Protein AF-A0A7T5EP89-F1 (afdb_monomer)

Organism: NCBI:txid2796470

Mean predicted aligned error: 7.71 Å

Secondary structure (DSSP, 8-state):
-EEE----SSGGGGTEEEEE-HHHHHHHHHHHHTS--SSHHHHHHHHHHHHHHHHTT-HHHHHHHGGGGTTSS-GGGSTTT-TT--SHHHHHHHHHHS-HHHHHHHHHHHHHT--------HHHHHHHH-HHHHHHHHHHHHHHHIIIIIHHHHHHHHHHHHHHHHHHHHHTTSHHHHHHHHHHH-TTEEEEEETTEEEEEE--SSSSPEE-SEEEEEEESS--S-EEEEETTEEEEEEEPP-

Sequence (243 aa):
MISVPLSGSVPLSHTITYSISPLFELAASLHLLTRSPASSRQASWAEEMRSGFREERIWTEWEYFSPLFRSGVPDFLSPLQTKGVTSIEDQYDYFVRLSPLTVLHSLGSLRDGSNSSDSAEPIFQDAKEDADFVKGRFSLFLSSYWQLFFETIWETIAPRFVQEAERITLALYSPEELVACLKTITPGFFMTEEETQQTLVFDDGSPEQMTVRQFTLYPSYFSEGISIQANERALHLIYPLNK

pLDDT: mean 81.67, std 12.98, range [44.75, 97.62]

Nearest PDB structures (foldseek):
  7xyo-assembly1_A  TM=4.890E-01  e=4.203E+00  Myxococcus fulvus
  5c5b-assembly2_D  TM=2.040E-01  e=4.648E+00  Homo sapiens
  4llh-assembly1_A  TM=1.869E-01  e=7.684E+00  Corynebacterium glutamicum ATCC 13032

Solvent-accessible surface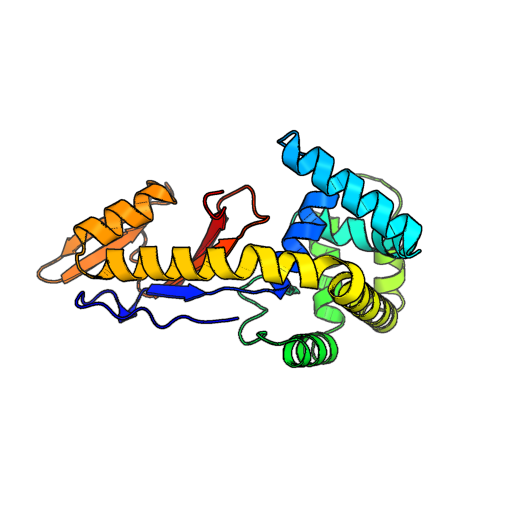 area (backbone atoms only — not comparable to full-atom values): 13525 Å² total; per-residue (Å²): 35,48,70,52,85,47,70,40,83,35,91,60,27,84,27,46,40,41,38,42,33,66,59,29,46,52,41,26,45,54,21,51,63,63,47,83,57,92,43,71,69,50,40,53,51,44,51,53,51,54,50,49,29,54,76,73,67,43,40,67,59,46,65,57,51,43,72,64,22,61,90,39,64,47,63,85,43,30,62,82,64,37,63,68,33,67,50,72,68,40,45,52,54,46,57,70,67,51,52,44,65,57,58,49,50,53,53,48,58,60,50,76,73,48,91,64,94,62,78,81,53,66,57,66,52,45,36,74,77,38,29,62,61,48,49,51,53,48,50,52,50,53,52,48,47,34,75,76,52,45,51,68,52,43,70,68,48,53,62,57,54,54,54,50,53,49,55,54,33,63,18,29,62,40,74,67,46,33,38,54,55,45,36,74,77,44,74,43,46,47,78,47,78,55,101,89,45,81,42,50,33,43,51,87,83,60,98,69,75,44,73,56,63,26,36,37,42,29,65,26,84,51,44,89,53,77,45,78,49,75,55,101,54,39,39,38,39,36,33,50,47,89,126

Radius of gyration: 19.64 Å; Cα contacts (8 Å, |Δi|>4): 312; chains: 1; bounding box: 47×38×51 Å

Foldseek 3Di:
DDWDQQDEPAPCSVQEIEDEDLLLQLLLLLLLLLDDHPDPVSVVVSVVVCVLCVVVVVNVVSVLCSLLNPVHRQPCSDSVNLPPQDDPVSLLVSLVPDDLVSVLVSVVVSVVPDPDPDDDRVLNVCSVVPSPVSSVSVSVSSNCCCVSPSVVVCVVCVVLSVVVSVCCSVQRHDPVSNLVNVVVFPVQWDWDDDPHDIWIWGCPPDPDIQTAQHEYEYEHCSDPDWDWDDDNHYIYIYTYRDD

Structure (mmCIF, N/CA/C/O backbone):
data_AF-A0A7T5EP89-F1
#
_entry.id   AF-A0A7T5EP89-F1
#
loop_
_atom_site.group_PDB
_atom_site.id
_atom_site.type_symbol
_atom_site.label_atom_id
_atom_site.label_alt_id
_atom_site.label_comp_id
_atom_site.label_asym_id
_atom_site.label_entity_id
_atom_site.label_seq_id
_atom_site.pdbx_PDB_ins_code
_atom_site.Cartn_x
_atom_site.Cartn_y
_atom_site.Cartn_z
_atom_site.occupancy
_atom_site.B_iso_or_equiv
_atom_site.auth_seq_id
_atom_site.auth_comp_id
_atom_site.auth_asym_id
_atom_site.auth_atom_id
_atom_site.pdbx_PDB_model_num
ATOM 1 N N . MET A 1 1 ? -8.259 -3.937 -1.695 1.00 56.94 1 MET A N 1
ATOM 2 C CA . MET A 1 1 ? -8.521 -3.547 -0.311 1.00 56.94 1 MET A CA 1
ATOM 3 C C . MET A 1 1 ? -9.325 -4.638 0.365 1.00 56.94 1 MET A C 1
ATOM 5 O O . MET A 1 1 ? -10.477 -4.835 -0.004 1.00 56.94 1 MET A O 1
ATOM 9 N N . ILE A 1 2 ? -8.713 -5.378 1.285 1.00 55.50 2 ILE A N 1
ATOM 10 C CA . ILE A 1 2 ? -9.399 -6.407 2.071 1.00 55.50 2 ILE A CA 1
ATOM 11 C C . ILE A 1 2 ? -10.016 -5.696 3.270 1.00 55.50 2 ILE A C 1
ATOM 13 O O . ILE A 1 2 ? -9.284 -5.203 4.126 1.00 55.50 2 ILE A O 1
ATOM 17 N N . SER A 1 3 ? -11.343 -5.597 3.303 1.00 53.09 3 SER A N 1
ATOM 18 C CA . SER A 1 3 ? -12.069 -5.085 4.464 1.00 53.09 3 SER A CA 1
ATOM 19 C C . SER A 1 3 ? -12.449 -6.250 5.362 1.00 53.09 3 SER A C 1
ATOM 21 O O . SER A 1 3 ? -13.220 -7.114 4.950 1.00 53.09 3 SER A O 1
ATOM 23 N N . VAL A 1 4 ? -11.916 -6.272 6.581 1.00 52.06 4 VAL A N 1
ATOM 24 C CA . VAL A 1 4 ? -12.352 -7.235 7.596 1.00 52.06 4 VAL A CA 1
ATOM 25 C C . VAL A 1 4 ? -13.526 -6.591 8.333 1.00 52.06 4 VAL A C 1
ATOM 27 O O . VAL A 1 4 ? -13.327 -5.546 8.959 1.00 52.06 4 VAL A O 1
ATOM 30 N N . PRO A 1 5 ? -14.755 -7.134 8.230 1.00 48.97 5 PRO A N 1
ATOM 31 C CA . PRO A 1 5 ? -15.876 -6.619 8.997 1.00 48.97 5 PRO A CA 1
ATOM 32 C C . PRO A 1 5 ? -15.593 -6.878 10.472 1.00 48.97 5 PRO A C 1
ATOM 34 O O . PRO A 1 5 ? -15.558 -8.021 10.930 1.00 48.97 5 PRO A O 1
ATOM 37 N N . LEU A 1 6 ? -15.360 -5.804 11.214 1.00 52.31 6 LEU A N 1
ATOM 38 C CA . LEU A 1 6 ? -15.151 -5.901 12.642 1.00 52.31 6 LEU A CA 1
ATOM 39 C C . LEU A 1 6 ? -16.517 -6.101 13.306 1.00 52.31 6 LEU A C 1
ATOM 41 O O . LEU A 1 6 ? -17.415 -5.271 13.185 1.00 52.31 6 LEU A O 1
ATOM 45 N N . SER A 1 7 ? -16.693 -7.244 13.960 1.00 45.53 7 SER A N 1
ATOM 46 C CA . SER A 1 7 ? -17.925 -7.586 14.673 1.00 45.53 7 SER A CA 1
ATOM 47 C C . SER A 1 7 ? -17.708 -7.289 16.152 1.00 45.53 7 SER A C 1
ATOM 49 O O . SER A 1 7 ? -16.853 -7.916 16.768 1.00 45.53 7 SER A O 1
ATOM 51 N N . GLY A 1 8 ? -18.448 -6.339 16.722 1.00 51.72 8 GLY A N 1
ATOM 52 C CA . GLY A 1 8 ? -18.355 -5.990 18.141 1.00 51.72 8 GLY A CA 1
ATOM 53 C C . GLY A 1 8 ? -19.726 -5.675 18.730 1.00 51.72 8 GLY A C 1
ATOM 54 O O . GLY A 1 8 ? -20.659 -5.333 18.008 1.00 51.72 8 GLY A O 1
ATOM 55 N N . SER A 1 9 ? -19.860 -5.797 20.049 1.00 50.44 9 SER A N 1
ATOM 56 C CA . SER A 1 9 ? -21.090 -5.472 20.789 1.00 50.44 9 SER A CA 1
ATOM 57 C C . SER A 1 9 ? -21.245 -3.978 21.092 1.00 50.44 9 SER A C 1
ATOM 59 O O . SER A 1 9 ? -22.288 -3.555 21.587 1.00 50.44 9 SER A O 1
ATOM 61 N N . VAL A 1 10 ? -20.217 -3.173 20.810 1.00 51.22 10 VAL A N 1
ATOM 62 C CA . VAL A 1 10 ? -20.213 -1.726 21.049 1.00 51.22 10 VAL A CA 1
ATOM 63 C C . VAL A 1 10 ? -20.918 -1.005 19.885 1.00 51.22 10 VAL A C 1
ATOM 65 O O . VAL A 1 10 ? -20.673 -1.363 18.728 1.00 51.22 10 VAL A O 1
ATOM 68 N N . PRO A 1 11 ? -21.732 0.044 20.134 1.00 54.50 11 PRO A N 1
ATOM 69 C CA . PRO A 1 11 ? -22.390 0.839 19.083 1.00 54.50 11 PRO A CA 1
ATOM 70 C C . PRO A 1 11 ? -21.431 1.404 18.016 1.00 54.50 11 PRO A C 1
ATOM 72 O O . PRO A 1 11 ? -21.830 1.658 16.882 1.00 54.50 11 PRO A O 1
ATOM 75 N N . LEU A 1 12 ? -20.155 1.562 18.379 1.00 60.56 12 LEU A N 1
ATOM 76 C CA . LEU A 1 12 ? -19.057 2.066 17.547 1.00 60.56 12 LEU A CA 1
ATOM 77 C C . LEU A 1 12 ? -18.451 1.005 16.613 1.00 60.56 12 LEU A C 1
ATOM 79 O O . LEU A 1 12 ? -17.663 1.336 15.737 1.00 60.56 12 LEU A O 1
ATOM 83 N N . SER A 1 13 ? -18.806 -0.275 16.744 1.00 57.25 13 SER A N 1
ATOM 84 C CA . SER A 1 13 ? -18.298 -1.321 15.838 1.00 57.25 13 SER A CA 1
ATOM 85 C C . SER A 1 13 ? -18.682 -1.067 14.373 1.00 57.25 13 SER A C 1
ATOM 87 O O . SER A 1 13 ? -17.912 -1.371 13.468 1.00 57.25 13 SER A O 1
ATOM 89 N N . HIS A 1 14 ? -19.822 -0.414 14.129 1.00 64.06 14 HIS A N 1
ATOM 90 C CA . HIS A 1 14 ? -20.259 -0.006 12.791 1.00 64.06 14 HIS A CA 1
ATOM 91 C C . HIS A 1 14 ? -19.492 1.193 12.220 1.00 64.06 14 HIS A C 1
ATOM 93 O O . HIS A 1 14 ? -19.611 1.476 11.026 1.00 64.06 14 HIS A O 1
ATOM 99 N N . THR A 1 15 ? -18.737 1.921 13.047 1.00 71.75 15 THR A N 1
ATOM 100 C CA . THR A 1 15 ? -17.986 3.102 12.611 1.00 71.75 15 THR A CA 1
ATOM 101 C C . THR A 1 15 ? -16.538 2.770 12.280 1.00 71.75 15 THR A C 1
ATOM 103 O O . THR A 1 15 ? -15.930 3.516 11.519 1.00 71.75 15 THR A O 1
ATOM 106 N N . ILE A 1 16 ? -15.994 1.648 12.765 1.00 78.25 16 ILE A N 1
ATOM 107 C CA . ILE A 1 16 ? -14.586 1.280 12.576 1.00 78.25 16 ILE A CA 1
ATOM 108 C C . ILE A 1 16 ? -14.454 0.198 11.508 1.00 78.25 16 ILE A C 1
ATOM 110 O O . ILE A 1 16 ? -15.045 -0.873 11.581 1.00 78.25 16 ILE A O 1
ATOM 114 N N . THR A 1 17 ? -13.629 0.474 10.507 1.00 83.00 17 THR A N 1
ATOM 115 C CA . THR A 1 17 ? -13.280 -0.452 9.433 1.00 83.00 17 THR A CA 1
ATOM 116 C C . THR A 1 17 ? -11.792 -0.751 9.486 1.00 83.00 17 THR A C 1
ATOM 118 O O . THR A 1 17 ? -10.972 0.157 9.594 1.00 83.00 17 THR A O 1
ATOM 121 N N . TYR A 1 18 ? -11.434 -2.023 9.362 1.00 85.38 18 TYR A N 1
ATOM 122 C CA . TYR A 1 18 ? -10.055 -2.449 9.175 1.00 85.38 18 TYR A CA 1
ATOM 123 C C . TYR A 1 18 ? -9.812 -2.786 7.709 1.00 85.38 18 TYR A C 1
ATOM 125 O O . TYR A 1 18 ? -10.625 -3.477 7.086 1.00 85.38 18 TYR A O 1
ATOM 133 N N . SER A 1 19 ? -8.719 -2.279 7.146 1.00 86.69 19 SER A N 1
ATOM 134 C CA . SER A 1 19 ? -8.497 -2.328 5.711 1.00 86.69 19 SER A CA 1
ATOM 135 C C . SER A 1 19 ? -7.031 -2.515 5.341 1.00 86.69 19 SER A C 1
ATOM 137 O O . SER A 1 19 ? -6.180 -1.719 5.723 1.00 86.69 19 SER A O 1
ATOM 139 N N . ILE A 1 20 ? -6.753 -3.514 4.503 1.00 88.00 20 ILE A N 1
ATOM 140 C CA . ILE A 1 20 ? -5.403 -3.797 4.004 1.00 88.00 20 ILE A CA 1
ATOM 141 C C . ILE A 1 20 ? -5.354 -3.594 2.487 1.00 88.00 20 ILE A C 1
ATOM 143 O O . ILE A 1 20 ? -6.236 -4.068 1.762 1.00 88.00 20 ILE A O 1
ATOM 147 N N . SER A 1 21 ? -4.319 -2.918 1.986 1.00 88.50 21 SER A N 1
ATOM 148 C CA . SER A 1 21 ? -4.062 -2.775 0.548 1.00 88.50 21 SER A CA 1
ATOM 149 C C . SER A 1 21 ? -2.708 -3.402 0.189 1.00 88.50 21 SER A C 1
ATOM 151 O O . SER A 1 21 ? -1.677 -2.799 0.480 1.00 88.50 21 SER A O 1
ATOM 153 N N . PRO A 1 22 ? -2.685 -4.588 -0.456 1.00 90.31 22 PRO A N 1
ATOM 154 C CA . PRO A 1 22 ? -1.437 -5.200 -0.925 1.00 90.31 22 PRO A CA 1
ATOM 155 C C . PRO A 1 22 ? -0.670 -4.279 -1.876 1.00 90.31 22 PRO A C 1
ATOM 157 O O . PRO A 1 22 ? 0.554 -4.207 -1.835 1.00 90.31 22 PRO A O 1
ATOM 160 N N . LEU A 1 23 ? -1.404 -3.522 -2.697 1.00 90.62 23 LEU A N 1
ATOM 161 C CA . LEU A 1 23 ? -0.825 -2.570 -3.632 1.00 90.62 23 LEU A CA 1
ATOM 162 C C . LEU A 1 23 ? -0.179 -1.370 -2.918 1.00 90.62 23 LEU A C 1
ATOM 164 O O . LEU A 1 23 ? 0.883 -0.908 -3.333 1.00 90.62 23 LEU A O 1
ATOM 168 N N . PHE A 1 24 ? -0.777 -0.901 -1.818 1.00 91.94 24 PHE A N 1
ATOM 169 C CA . PHE A 1 24 ? -0.136 0.103 -0.971 1.00 91.94 24 PHE A CA 1
ATOM 170 C C . PHE A 1 24 ? 1.134 -0.446 -0.317 1.00 91.94 24 PHE A C 1
ATOM 172 O O . PHE A 1 24 ? 2.148 0.241 -0.320 1.00 91.94 24 PHE A O 1
ATOM 179 N N . GLU A 1 25 ? 1.117 -1.680 0.194 1.00 93.62 25 GLU A N 1
ATOM 180 C CA . GLU A 1 25 ? 2.307 -2.291 0.803 1.00 93.62 25 GLU A CA 1
ATOM 181 C C . GLU A 1 25 ? 3.442 -2.482 -0.206 1.00 93.62 25 GLU A C 1
ATOM 183 O O . GLU A 1 25 ? 4.604 -2.213 0.109 1.00 93.62 25 GLU A O 1
ATOM 188 N N . LEU A 1 26 ? 3.106 -2.861 -1.441 1.00 94.12 26 LEU A N 1
ATOM 189 C CA . LEU A 1 26 ? 4.053 -2.907 -2.547 1.00 94.12 26 LEU A CA 1
ATOM 190 C C . LEU A 1 26 ? 4.682 -1.528 -2.761 1.00 94.12 26 LEU A C 1
ATOM 192 O O . LEU A 1 26 ? 5.907 -1.397 -2.766 1.00 94.12 26 LEU A O 1
ATOM 196 N N . ALA A 1 27 ? 3.863 -0.483 -2.863 1.00 93.62 27 ALA A N 1
ATOM 197 C CA . ALA A 1 27 ? 4.334 0.883 -3.063 1.00 93.62 27 ALA A CA 1
ATOM 198 C C . ALA A 1 27 ? 5.163 1.412 -1.878 1.00 93.62 27 ALA A C 1
ATOM 200 O O . ALA A 1 27 ? 6.186 2.068 -2.076 1.00 93.62 27 ALA A O 1
ATOM 201 N N . ALA A 1 28 ? 4.757 1.099 -0.648 1.00 93.31 28 ALA A N 1
ATOM 202 C CA . ALA A 1 28 ? 5.461 1.469 0.573 1.00 93.31 28 ALA A CA 1
ATOM 203 C C . ALA A 1 28 ? 6.829 0.774 0.667 1.00 93.31 28 ALA A C 1
ATOM 205 O O . ALA A 1 28 ? 7.805 1.395 1.092 1.00 93.31 28 ALA A O 1
ATOM 206 N N . SER A 1 29 ? 6.938 -0.475 0.203 1.00 95.19 29 SER A N 1
ATOM 207 C CA . SER A 1 29 ? 8.225 -1.174 0.116 1.00 95.19 29 SER A CA 1
ATOM 208 C C . SER A 1 29 ? 9.183 -0.501 -0.877 1.00 95.19 29 SER A C 1
ATOM 210 O O . SER A 1 29 ? 10.359 -0.318 -0.568 1.00 95.19 29 SER A O 1
ATOM 212 N N . LEU A 1 30 ? 8.681 -0.031 -2.025 1.00 95.31 30 LEU A N 1
ATOM 213 C CA . LEU A 1 30 ? 9.476 0.725 -2.998 1.00 95.31 30 LEU A CA 1
ATOM 214 C C . LEU A 1 30 ? 9.891 2.094 -2.445 1.00 95.31 30 LEU A C 1
ATOM 216 O O . LEU A 1 30 ? 11.048 2.490 -2.572 1.00 95.31 30 LEU A O 1
ATOM 220 N N . HIS A 1 31 ? 8.986 2.792 -1.757 1.00 93.19 31 HIS A N 1
ATOM 221 C CA . HIS A 1 31 ? 9.315 4.024 -1.039 1.00 93.19 31 HIS A CA 1
ATOM 222 C C . HIS A 1 31 ? 10.462 3.820 -0.047 1.00 93.19 31 HIS A C 1
ATOM 224 O O . HIS A 1 31 ? 11.415 4.604 -0.048 1.00 93.19 31 HIS A O 1
ATOM 230 N N . LEU A 1 32 ? 10.440 2.732 0.727 1.00 91.94 32 LEU A N 1
ATOM 231 C CA . LEU A 1 32 ? 11.518 2.407 1.659 1.00 91.94 32 LEU A CA 1
ATOM 232 C C . LEU A 1 32 ? 12.879 2.265 0.951 1.00 91.94 32 LEU A C 1
ATOM 234 O O . LEU A 1 32 ? 13.889 2.707 1.495 1.00 91.94 32 LEU A O 1
ATOM 238 N N . LEU A 1 33 ? 12.921 1.727 -0.276 1.00 93.06 33 LEU A N 1
ATOM 239 C CA . LEU A 1 33 ? 14.165 1.585 -1.051 1.00 93.06 33 LEU A CA 1
ATOM 240 C C . LEU A 1 33 ? 14.801 2.921 -1.461 1.00 93.06 33 LEU A C 1
ATOM 242 O O . LEU A 1 33 ? 16.020 2.964 -1.668 1.00 93.06 33 LEU A O 1
ATOM 246 N N . THR A 1 34 ? 14.012 3.997 -1.561 1.00 90.56 34 THR A N 1
ATOM 247 C CA . THR A 1 34 ? 14.509 5.351 -1.878 1.00 90.56 34 THR A CA 1
ATOM 248 C C . THR A 1 34 ? 15.100 6.092 -0.682 1.00 90.56 34 THR A C 1
ATOM 250 O O . THR A 1 34 ? 15.703 7.151 -0.854 1.00 90.56 34 THR A O 1
ATOM 253 N N . ARG A 1 35 ? 14.932 5.560 0.533 1.00 85.69 35 ARG A N 1
ATOM 254 C CA . ARG A 1 35 ? 15.320 6.233 1.772 1.00 85.69 35 ARG A CA 1
ATOM 255 C C . ARG A 1 35 ? 16.588 5.637 2.366 1.00 85.69 35 ARG A C 1
ATOM 257 O O . ARG A 1 35 ? 16.972 4.498 2.097 1.00 85.69 35 ARG A O 1
ATOM 264 N N . SER A 1 36 ? 17.224 6.425 3.226 1.00 81.38 36 SER A N 1
ATOM 265 C CA . SER A 1 36 ? 18.245 5.916 4.136 1.00 81.38 36 SER A CA 1
ATOM 266 C C . SER A 1 36 ? 17.575 4.989 5.158 1.00 81.38 36 SER A C 1
ATOM 268 O O . SER A 1 36 ? 16.666 5.447 5.854 1.00 81.38 36 SER A O 1
ATOM 270 N N . PRO A 1 37 ? 17.988 3.714 5.271 1.00 79.88 37 PRO A N 1
ATOM 271 C CA . PRO A 1 37 ? 17.364 2.772 6.194 1.00 79.88 37 PRO A CA 1
ATOM 272 C C . PRO A 1 37 ? 17.505 3.240 7.647 1.00 79.88 37 PRO A C 1
ATOM 274 O O . PRO A 1 37 ? 18.612 3.550 8.089 1.00 79.88 37 PRO A O 1
ATOM 277 N N . ALA A 1 38 ? 16.408 3.249 8.407 1.00 75.12 38 ALA A N 1
ATOM 278 C CA . ALA A 1 38 ? 16.423 3.656 9.814 1.00 75.12 38 ALA A CA 1
ATOM 279 C C . ALA A 1 38 ? 16.998 2.576 10.752 1.00 75.12 38 ALA A C 1
ATOM 281 O O . ALA A 1 38 ? 17.397 2.867 11.878 1.00 75.12 38 ALA A O 1
ATOM 282 N N . SER A 1 39 ? 17.054 1.319 10.299 1.00 82.75 39 SER A N 1
ATOM 283 C CA . SER A 1 39 ? 17.544 0.174 11.072 1.00 82.75 39 SER A CA 1
ATOM 284 C C . SER A 1 39 ? 18.466 -0.729 10.254 1.00 82.75 39 SER A C 1
ATOM 286 O O . SER A 1 39 ? 18.361 -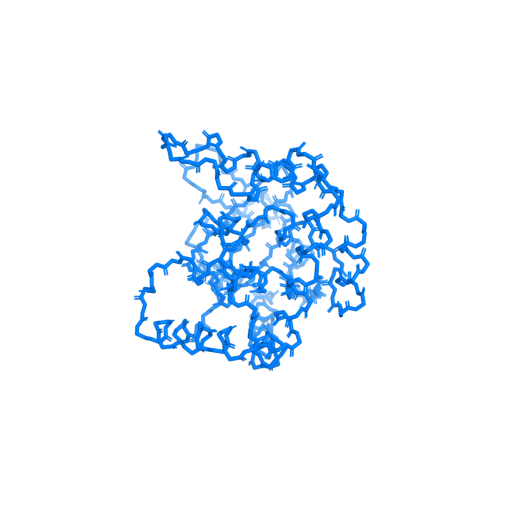0.802 9.028 1.00 82.75 39 SER A O 1
ATOM 288 N N . SER A 1 40 ? 19.329 -1.489 10.937 1.00 84.12 40 SER A N 1
ATOM 289 C CA . SER A 1 40 ? 20.197 -2.491 10.300 1.00 84.12 40 SER A CA 1
ATOM 290 C C . SER A 1 40 ? 19.399 -3.541 9.526 1.00 84.12 40 SER A C 1
ATOM 292 O O . SER A 1 40 ? 19.776 -3.901 8.419 1.00 84.12 40 SER A O 1
ATOM 294 N N . ARG A 1 41 ? 18.249 -3.972 10.060 1.00 85.12 41 ARG A N 1
ATOM 295 C CA . ARG A 1 41 ? 17.352 -4.920 9.388 1.00 85.12 41 ARG A CA 1
ATOM 296 C C . ARG A 1 41 ? 16.817 -4.370 8.065 1.00 85.12 41 ARG A C 1
ATOM 298 O O . ARG A 1 41 ? 16.802 -5.092 7.075 1.00 85.12 41 ARG A O 1
ATOM 305 N N . GLN A 1 42 ? 16.386 -3.108 8.038 1.00 85.88 42 GLN A N 1
ATOM 306 C CA . GLN A 1 42 ? 15.948 -2.466 6.794 1.00 85.88 42 GLN A CA 1
ATOM 307 C C . GLN A 1 42 ? 17.114 -2.262 5.828 1.00 85.88 42 GLN A C 1
ATOM 309 O O . GLN A 1 42 ? 16.912 -2.374 4.626 1.00 85.88 42 GLN A O 1
ATOM 314 N N . ALA A 1 43 ? 18.320 -1.988 6.333 1.00 88.50 43 ALA A N 1
ATOM 315 C CA . ALA A 1 43 ? 19.504 -1.861 5.492 1.00 88.50 43 ALA A CA 1
ATOM 316 C C . ALA A 1 43 ? 19.848 -3.183 4.795 1.00 88.50 43 ALA A C 1
ATOM 318 O O . ALA A 1 43 ? 20.051 -3.183 3.585 1.00 88.50 43 ALA A O 1
ATOM 319 N N . SER A 1 44 ? 19.845 -4.300 5.532 1.00 91.56 44 SER A N 1
ATOM 320 C CA . SER A 1 44 ? 20.055 -5.635 4.962 1.00 91.56 44 SER A CA 1
ATOM 321 C C . SER A 1 44 ? 18.987 -5.975 3.926 1.00 91.56 44 SER A C 1
ATOM 323 O O . SER A 1 44 ? 19.331 -6.314 2.801 1.00 91.56 44 SER A O 1
ATOM 325 N N . TRP A 1 45 ? 17.708 -5.776 4.265 1.00 92.25 45 TRP A N 1
ATOM 326 C CA . TRP A 1 45 ? 16.608 -6.000 3.326 1.00 92.25 45 TRP A CA 1
ATOM 327 C C . TRP A 1 45 ? 16.748 -5.139 2.062 1.00 92.25 45 TRP A C 1
ATOM 329 O O . TRP A 1 45 ? 16.629 -5.644 0.953 1.00 92.25 45 TRP A O 1
ATOM 339 N N . ALA A 1 46 ? 17.052 -3.845 2.200 1.00 92.88 46 ALA A N 1
ATOM 340 C CA . ALA A 1 46 ? 17.204 -2.958 1.052 1.00 92.88 46 ALA A CA 1
ATOM 341 C C . ALA A 1 46 ? 18.379 -3.372 0.153 1.00 92.88 46 ALA A C 1
ATOM 343 O O . ALA A 1 46 ? 18.266 -3.274 -1.066 1.00 92.88 46 ALA A O 1
ATOM 344 N N . GLU A 1 47 ? 19.493 -3.841 0.719 1.00 93.88 47 GLU A N 1
ATOM 345 C CA . GLU A 1 47 ? 20.635 -4.301 -0.079 1.00 93.88 47 GLU A CA 1
ATOM 346 C C . GLU A 1 47 ? 20.355 -5.624 -0.799 1.00 93.88 47 GLU A C 1
ATOM 348 O O . GLU A 1 47 ? 20.708 -5.768 -1.972 1.00 93.88 47 GLU A O 1
ATOM 353 N N . GLU A 1 48 ? 19.664 -6.557 -0.139 1.00 95.19 48 GLU A N 1
ATOM 354 C CA . GLU A 1 48 ? 19.172 -7.793 -0.759 1.00 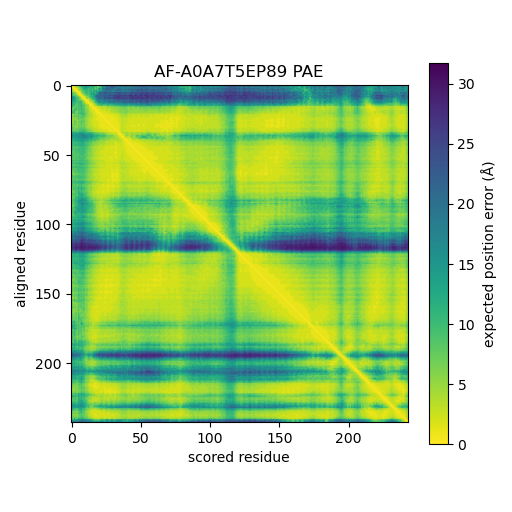95.19 48 GLU A CA 1
ATOM 355 C C . GLU A 1 48 ? 18.258 -7.472 -1.948 1.00 95.19 48 GLU A C 1
ATOM 357 O O . GLU A 1 48 ? 18.487 -7.954 -3.056 1.00 95.19 48 GLU A O 1
ATOM 362 N N . MET A 1 49 ? 17.294 -6.567 -1.760 1.00 95.50 49 MET A N 1
ATOM 363 C CA . MET A 1 49 ? 16.381 -6.136 -2.822 1.00 95.50 49 MET A CA 1
ATOM 364 C C . MET A 1 49 ? 17.107 -5.464 -3.992 1.00 95.50 49 MET A C 1
ATOM 366 O O . MET A 1 49 ? 16.837 -5.771 -5.152 1.00 95.50 49 MET A O 1
ATOM 370 N N . ARG A 1 50 ? 18.064 -4.568 -3.715 1.00 95.12 50 ARG A N 1
ATOM 371 C CA . ARG A 1 50 ? 18.870 -3.912 -4.762 1.00 95.12 50 ARG A CA 1
ATOM 372 C C . ARG A 1 50 ? 19.731 -4.913 -5.528 1.00 95.12 50 ARG A C 1
ATOM 374 O O . ARG A 1 50 ? 19.906 -4.757 -6.733 1.00 95.12 50 ARG A O 1
ATOM 381 N N . SER A 1 51 ? 20.269 -5.922 -4.848 1.00 96.69 51 SER A N 1
ATOM 382 C CA . SER A 1 51 ? 21.029 -7.002 -5.486 1.00 96.69 51 SER A CA 1
ATOM 383 C C . SER A 1 51 ? 20.126 -7.838 -6.390 1.00 96.69 51 SER A C 1
ATOM 385 O O . SER A 1 51 ? 20.434 -7.980 -7.572 1.00 96.69 51 SER A O 1
ATOM 387 N N . GLY A 1 52 ? 18.954 -8.242 -5.895 1.00 97.19 52 GLY A N 1
ATOM 388 C CA . GLY A 1 52 ? 17.943 -8.941 -6.686 1.00 97.19 52 GLY A CA 1
ATOM 389 C C . GLY A 1 52 ? 17.505 -8.158 -7.928 1.00 97.19 52 GLY A C 1
ATOM 390 O O . GLY A 1 52 ? 17.446 -8.710 -9.022 1.00 97.19 52 GLY A O 1
ATOM 391 N N . PHE A 1 53 ? 17.298 -6.841 -7.820 1.00 97.31 53 PHE A N 1
ATOM 392 C CA . PHE A 1 53 ? 16.953 -6.001 -8.978 1.00 97.31 53 PHE A CA 1
ATOM 393 C C . PHE A 1 53 ? 18.029 -6.012 -10.070 1.00 97.31 53 PHE A C 1
ATOM 395 O O . PHE A 1 53 ? 17.707 -5.912 -11.257 1.00 97.31 53 PHE A O 1
ATOM 402 N N . ARG A 1 54 ? 19.308 -6.100 -9.689 1.00 97.06 54 ARG A N 1
ATOM 403 C CA . ARG A 1 54 ? 20.424 -6.194 -10.642 1.00 97.06 54 ARG A CA 1
ATOM 404 C C . ARG A 1 54 ? 20.483 -7.578 -11.279 1.00 97.06 54 ARG A C 1
ATOM 406 O O . ARG A 1 54 ? 20.686 -7.664 -12.488 1.00 97.06 54 ARG A O 1
ATOM 413 N N . GLU A 1 55 ? 20.282 -8.630 -10.490 1.00 97.62 55 GLU A N 1
ATOM 414 C CA . GLU A 1 55 ? 20.256 -10.022 -10.957 1.00 97.62 55 GLU A CA 1
ATOM 415 C C . GLU A 1 55 ? 19.129 -10.252 -11.973 1.00 97.62 55 GLU A C 1
ATOM 417 O O . GLU A 1 55 ? 19.385 -10.733 -13.078 1.00 97.62 55 GLU A O 1
ATOM 422 N N . GLU A 1 56 ? 17.922 -9.777 -11.662 1.00 97.56 56 GLU A N 1
ATOM 423 C CA . GLU A 1 56 ? 16.736 -9.873 -12.525 1.00 97.56 56 GLU A CA 1
ATOM 424 C C . GLU A 1 56 ? 16.679 -8.798 -13.624 1.00 97.56 56 GLU A C 1
ATOM 426 O O . GLU A 1 56 ? 15.725 -8.723 -14.396 1.00 97.56 56 GLU A O 1
ATOM 431 N N . ARG A 1 57 ? 17.716 -7.955 -13.732 1.00 96.06 57 ARG A N 1
ATOM 432 C CA . ARG A 1 57 ? 17.856 -6.912 -14.767 1.00 96.06 57 ARG A CA 1
ATOM 433 C C . ARG A 1 57 ? 16.720 -5.882 -14.803 1.00 96.06 57 ARG A C 1
ATOM 435 O O . ARG A 1 57 ? 16.485 -5.272 -15.842 1.00 96.06 57 ARG A O 1
ATOM 442 N N . ILE A 1 58 ? 16.064 -5.632 -13.672 1.00 96.25 58 ILE A N 1
ATOM 443 C CA . ILE A 1 58 ? 15.049 -4.573 -13.529 1.00 96.25 58 ILE A CA 1
ATOM 444 C C . ILE A 1 58 ? 15.594 -3.305 -12.854 1.00 96.25 58 ILE A C 1
ATOM 446 O O . ILE A 1 58 ? 14.858 -2.341 -12.661 1.00 96.25 58 ILE A O 1
ATOM 450 N N . TRP A 1 59 ? 16.886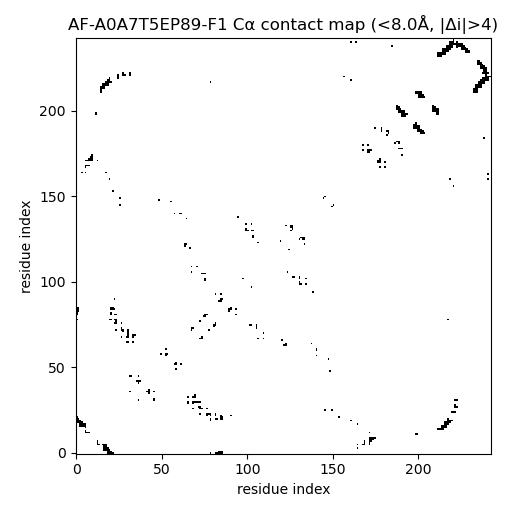 -3.279 -12.506 1.00 96.12 59 TRP A N 1
ATOM 451 C CA . TRP A 1 59 ? 17.533 -2.139 -11.844 1.00 96.12 59 TRP A CA 1
ATOM 452 C C . TRP A 1 59 ? 17.350 -0.811 -12.590 1.00 96.12 59 TRP A C 1
ATOM 454 O O . TRP A 1 59 ? 17.038 0.196 -11.966 1.00 96.12 59 TRP A O 1
ATOM 464 N N . THR A 1 60 ? 17.484 -0.805 -13.918 1.00 95.06 60 THR A N 1
ATOM 465 C CA . THR A 1 60 ? 17.324 0.413 -14.730 1.00 95.06 60 THR A CA 1
ATOM 466 C C . THR A 1 60 ? 15.885 0.925 -14.738 1.00 95.06 60 THR A C 1
ATOM 468 O O . THR A 1 60 ? 15.661 2.133 -14.750 1.00 95.06 60 THR A O 1
ATOM 471 N N . GLU A 1 61 ? 14.901 0.021 -14.698 1.00 95.19 61 GLU A N 1
ATOM 472 C CA . GLU A 1 61 ? 13.492 0.399 -14.550 1.00 95.19 61 GLU A CA 1
ATOM 473 C C . GLU A 1 61 ? 13.242 0.984 -13.160 1.00 95.19 61 GLU A C 1
ATOM 475 O O . GLU A 1 61 ? 12.575 2.009 -13.026 1.00 95.19 61 GLU A O 1
ATOM 480 N N . TRP A 1 62 ? 13.837 0.388 -12.124 1.00 94.94 62 TRP A N 1
ATOM 481 C CA . TRP A 1 62 ? 13.775 0.952 -10.784 1.00 94.94 62 TRP A CA 1
ATOM 482 C C . TRP A 1 62 ? 14.397 2.349 -10.719 1.00 94.94 62 TRP A C 1
ATOM 484 O O . TRP A 1 62 ? 13.764 3.253 -10.189 1.00 94.94 62 TRP A O 1
ATOM 494 N N . GLU A 1 63 ? 15.592 2.565 -11.273 1.00 93.56 63 GLU A N 1
ATOM 495 C CA . GLU A 1 63 ? 16.220 3.892 -11.297 1.00 93.56 63 GLU A CA 1
ATOM 496 C C . GLU A 1 63 ? 15.312 4.925 -11.970 1.00 93.56 63 GLU A C 1
ATOM 498 O O . GLU A 1 63 ? 15.105 6.003 -11.410 1.00 93.56 63 GLU A O 1
ATOM 503 N N . TYR A 1 64 ? 14.698 4.553 -13.098 1.00 92.88 64 TYR A N 1
ATOM 504 C CA . TYR A 1 64 ? 13.753 5.389 -13.833 1.00 92.88 64 TYR A CA 1
ATOM 505 C C . TYR A 1 64 ? 12.504 5.757 -13.011 1.00 92.88 64 TYR A C 1
ATOM 507 O O . TYR A 1 64 ? 12.081 6.913 -13.028 1.00 92.88 64 TYR A O 1
ATOM 515 N N . PHE A 1 65 ? 11.923 4.808 -12.266 1.00 92.31 65 PHE A N 1
ATOM 516 C CA . PHE A 1 65 ? 10.699 5.029 -11.480 1.00 92.31 65 PHE A CA 1
ATOM 517 C C . PHE A 1 65 ? 10.933 5.496 -10.043 1.00 92.31 65 PHE A C 1
ATOM 519 O O . PHE A 1 65 ? 10.021 6.052 -9.434 1.00 92.31 65 PHE A O 1
ATOM 526 N N . SER A 1 66 ? 12.138 5.337 -9.498 1.00 91.50 66 SER A N 1
ATOM 527 C CA . SER A 1 66 ? 12.477 5.725 -8.127 1.00 91.50 66 SER A CA 1
ATOM 528 C C . SER A 1 66 ? 12.113 7.174 -7.763 1.00 91.50 66 SER A C 1
ATOM 530 O O . SER A 1 66 ? 11.685 7.377 -6.623 1.00 91.50 66 SER A O 1
ATOM 532 N N . PRO A 1 67 ? 12.177 8.184 -8.668 1.00 88.38 67 PRO A N 1
ATOM 533 C CA . PRO A 1 67 ? 11.769 9.549 -8.341 1.00 88.38 67 PRO A CA 1
ATOM 534 C C . PRO A 1 67 ? 10.315 9.665 -7.865 1.00 88.38 67 PRO A C 1
ATOM 536 O O . PRO A 1 67 ? 10.039 10.495 -7.002 1.00 88.38 67 PRO A O 1
ATOM 539 N N . LEU A 1 68 ? 9.406 8.805 -8.349 1.00 86.69 68 LEU A N 1
ATOM 540 C CA . LEU A 1 68 ? 7.997 8.775 -7.920 1.00 86.69 68 LEU A CA 1
ATOM 541 C C . LEU A 1 68 ? 7.838 8.502 -6.429 1.00 86.69 68 LEU A C 1
ATOM 543 O O . LEU A 1 68 ? 6.868 8.936 -5.817 1.00 86.69 68 LEU A O 1
ATOM 547 N N . PHE A 1 69 ? 8.777 7.752 -5.863 1.00 89.00 69 PHE A N 1
ATOM 548 C CA . PHE A 1 69 ? 8.670 7.243 -4.511 1.00 89.00 69 PHE A CA 1
ATOM 549 C C . PHE A 1 69 ? 9.510 8.041 -3.517 1.00 89.00 69 PHE A C 1
ATOM 551 O O . PHE A 1 69 ? 9.432 7.760 -2.334 1.00 89.00 69 PHE A O 1
ATOM 558 N N . ARG A 1 70 ? 10.312 9.035 -3.924 1.00 86.44 70 ARG A N 1
ATOM 559 C CA . ARG A 1 70 ? 11.241 9.721 -2.997 1.00 86.44 70 ARG A CA 1
ATOM 560 C C . ARG A 1 70 ? 10.531 10.458 -1.859 1.00 86.44 70 ARG A C 1
ATOM 562 O O . ARG A 1 70 ? 10.989 10.412 -0.719 1.00 86.44 70 ARG A O 1
ATOM 569 N N . SER A 1 71 ? 9.413 11.115 -2.159 1.00 81.62 71 SER A N 1
ATOM 570 C CA . SER A 1 71 ? 8.681 11.940 -1.185 1.00 81.62 71 SER A CA 1
ATOM 571 C C . SER A 1 71 ? 7.596 11.177 -0.423 1.00 81.62 71 SER A C 1
ATOM 573 O O . SER A 1 71 ? 7.028 11.713 0.523 1.00 81.62 71 SER A O 1
ATOM 575 N N . GLY A 1 72 ? 7.289 9.942 -0.824 1.00 86.12 72 GLY A N 1
ATOM 576 C CA . GLY A 1 72 ? 6.206 9.152 -0.248 1.00 86.12 72 GLY A CA 1
ATOM 577 C C . GLY A 1 72 ? 5.666 8.116 -1.226 1.00 86.12 72 GLY A C 1
ATOM 578 O O . GLY A 1 72 ? 6.167 7.963 -2.338 1.00 86.12 72 GLY A O 1
ATOM 579 N N . VAL A 1 73 ? 4.615 7.415 -0.808 1.00 89.25 73 VAL A N 1
ATOM 580 C CA . VAL A 1 73 ? 3.823 6.576 -1.714 1.00 89.25 73 VAL A CA 1
ATOM 581 C C . VAL A 1 73 ? 2.975 7.486 -2.612 1.00 89.25 73 VAL A C 1
ATOM 583 O O . VAL A 1 73 ? 2.262 8.332 -2.072 1.00 89.25 73 VAL A O 1
ATOM 586 N N . PRO A 1 74 ? 3.009 7.326 -3.950 1.00 88.00 74 PRO A N 1
ATOM 587 C CA . PRO A 1 74 ? 2.158 8.101 -4.850 1.00 88.00 74 PRO A CA 1
ATOM 588 C C . PRO A 1 74 ? 0.670 7.972 -4.503 1.00 88.00 74 PRO A C 1
ATOM 590 O O . PRO A 1 74 ? 0.200 6.877 -4.194 1.00 88.00 74 PRO A O 1
ATOM 593 N N . ASP A 1 75 ? -0.094 9.061 -4.622 1.00 85.56 75 ASP A N 1
ATOM 594 C CA . ASP A 1 75 ? -1.512 9.095 -4.226 1.00 85.56 75 ASP A CA 1
ATOM 595 C C . ASP A 1 75 ? -2.360 8.032 -4.927 1.00 85.56 75 ASP A C 1
ATOM 597 O O . ASP A 1 75 ? -3.237 7.429 -4.314 1.00 85.56 75 ASP A O 1
ATOM 601 N N . PHE A 1 76 ? -2.074 7.733 -6.195 1.00 86.94 76 PHE A N 1
ATOM 602 C CA . PHE A 1 76 ? -2.765 6.675 -6.935 1.00 86.94 76 PHE A CA 1
ATOM 603 C C . PHE A 1 76 ? -2.428 5.256 -6.445 1.00 86.94 76 PHE A C 1
ATOM 605 O O . PHE A 1 76 ? -2.991 4.291 -6.940 1.00 86.94 76 PHE A O 1
ATOM 612 N N . LEU A 1 77 ? -1.522 5.089 -5.487 1.00 89.81 77 LEU A N 1
ATOM 613 C CA . LEU A 1 77 ? -1.281 3.825 -4.782 1.00 89.81 77 LEU A CA 1
ATOM 614 C C . LEU A 1 77 ? -1.725 3.901 -3.316 1.00 89.81 77 LEU A C 1
ATOM 616 O O . LEU A 1 77 ? -1.617 2.912 -2.595 1.00 89.81 77 LEU A O 1
ATOM 620 N N . SER A 1 78 ? -2.268 5.043 -2.876 1.00 86.81 78 SER A N 1
ATOM 621 C CA . SER A 1 78 ? -2.839 5.218 -1.542 1.00 86.81 78 SER A CA 1
ATOM 622 C C . SER A 1 78 ? -3.934 4.178 -1.274 1.00 86.81 78 SER A C 1
ATOM 624 O O . SER A 1 78 ? -4.704 3.830 -2.184 1.00 86.81 78 SER A O 1
ATOM 626 N N . PRO A 1 79 ? -4.090 3.708 -0.022 1.00 83.94 79 PRO A N 1
ATOM 627 C CA . PRO A 1 79 ? -5.190 2.823 0.340 1.00 83.94 79 PRO A CA 1
ATOM 628 C C . PRO A 1 79 ? -6.570 3.443 0.065 1.00 83.94 79 PRO A C 1
ATOM 630 O O . PRO A 1 79 ? -7.534 2.706 -0.130 1.00 83.94 79 PRO A O 1
ATOM 633 N N . LEU A 1 80 ? -6.669 4.777 -0.015 1.00 82.25 80 LEU A N 1
ATOM 634 C CA . LEU A 1 80 ? -7.914 5.471 -0.361 1.00 82.25 80 LEU A CA 1
ATOM 635 C C . LEU A 1 80 ? -8.303 5.323 -1.835 1.00 82.25 80 LEU A C 1
ATOM 637 O O . LEU A 1 80 ? -9.489 5.258 -2.148 1.00 82.25 80 LEU A O 1
ATOM 641 N N . GLN A 1 81 ? -7.315 5.266 -2.731 1.00 82.38 81 GLN A N 1
ATOM 642 C CA . GLN A 1 81 ? -7.535 5.146 -4.177 1.00 82.38 81 GLN A CA 1
ATOM 643 C C . GLN A 1 81 ? -7.610 3.681 -4.625 1.00 82.38 81 GLN A C 1
ATOM 645 O O . GLN A 1 81 ? -8.280 3.353 -5.598 1.00 82.38 81 GLN A O 1
ATOM 650 N N . THR A 1 82 ? -6.983 2.772 -3.874 1.00 81.62 82 THR A N 1
ATOM 651 C CA . THR A 1 82 ? -6.882 1.336 -4.200 1.00 81.62 82 THR A CA 1
ATOM 652 C C . THR A 1 82 ? -7.989 0.487 -3.554 1.00 81.62 82 THR A C 1
ATOM 654 O O . THR A 1 82 ? -7.851 -0.725 -3.328 1.00 81.62 82 THR A O 1
ATOM 657 N N . LYS A 1 83 ? -9.135 1.114 -3.254 1.00 73.81 83 LYS A N 1
ATOM 658 C CA . LYS A 1 83 ? -10.309 0.438 -2.691 1.00 73.81 83 LYS A CA 1
ATOM 659 C C . LYS A 1 83 ? -10.801 -0.654 -3.649 1.00 73.81 83 LYS A C 1
ATOM 661 O O . LYS A 1 83 ? -10.990 -0.416 -4.832 1.00 73.81 83 LYS A O 1
ATOM 666 N N . GLY A 1 84 ? -10.999 -1.866 -3.131 1.00 70.69 84 GLY A N 1
ATOM 667 C CA . GLY A 1 84 ? -11.395 -3.040 -3.921 1.00 70.69 84 GLY A CA 1
ATOM 668 C C . GLY A 1 84 ? -10.251 -3.835 -4.566 1.00 70.69 84 GLY A C 1
ATOM 669 O O . GLY A 1 84 ? -10.477 -4.975 -4.923 1.00 70.69 84 GLY A O 1
ATOM 670 N N . VAL A 1 85 ? -9.011 -3.327 -4.610 1.00 80.38 85 VAL A N 1
ATOM 671 C CA . VAL A 1 85 ? -7.880 -4.046 -5.242 1.00 80.38 85 VAL A CA 1
ATOM 672 C C . VAL A 1 85 ? -7.310 -5.141 -4.329 1.00 80.38 85 VAL A C 1
ATOM 674 O O . VAL A 1 85 ? -6.510 -4.841 -3.438 1.00 80.38 85 VAL A O 1
ATOM 677 N N . THR A 1 86 ? -7.808 -6.374 -4.424 1.00 72.94 86 THR A N 1
ATOM 678 C CA . THR A 1 86 ? -7.505 -7.465 -3.469 1.00 72.94 86 THR A CA 1
ATOM 679 C C . THR A 1 86 ? -6.720 -8.626 -4.048 1.00 72.94 86 THR A C 1
ATOM 681 O O . THR A 1 86 ? -5.980 -9.272 -3.311 1.00 72.94 86 THR A O 1
ATOM 684 N N . SER A 1 87 ? -6.868 -8.869 -5.342 1.00 73.19 87 SER A N 1
ATOM 685 C CA . SER A 1 87 ? -6.216 -9.943 -6.081 1.00 73.19 87 SER A CA 1
ATOM 686 C C . SER A 1 87 ? -5.218 -9.388 -7.095 1.00 73.19 87 SER A C 1
ATOM 688 O O . SER A 1 87 ? -5.132 -8.175 -7.307 1.00 73.19 87 SER A O 1
ATOM 690 N N . ILE A 1 88 ? -4.444 -10.274 -7.718 1.00 73.88 88 ILE A N 1
ATOM 691 C CA . ILE A 1 88 ? -3.548 -9.913 -8.821 1.00 73.88 88 ILE A CA 1
ATOM 692 C C . ILE A 1 88 ? -4.378 -9.444 -10.027 1.00 73.88 88 ILE A C 1
ATOM 694 O O . ILE A 1 88 ? -4.030 -8.461 -10.677 1.00 73.88 88 ILE A O 1
ATOM 698 N N . GLU A 1 89 ? -5.515 -10.088 -10.288 1.00 80.12 89 GLU A N 1
ATOM 699 C CA . GLU A 1 89 ? -6.460 -9.702 -11.335 1.00 80.12 89 GLU A CA 1
ATOM 700 C C . GLU A 1 89 ? -6.993 -8.283 -11.107 1.00 80.12 89 GLU A C 1
ATOM 702 O O . GLU A 1 89 ? -6.971 -7.463 -12.026 1.00 80.12 89 GLU A O 1
ATOM 707 N N . ASP A 1 90 ? -7.375 -7.951 -9.868 1.00 82.69 90 ASP A N 1
ATOM 708 C CA . ASP A 1 90 ? -7.819 -6.594 -9.534 1.00 82.69 90 ASP A CA 1
ATOM 709 C C . ASP A 1 90 ? -6.700 -5.565 -9.732 1.00 82.69 90 ASP A C 1
ATOM 711 O O . ASP A 1 90 ? -6.973 -4.420 -10.090 1.00 82.69 90 ASP A O 1
ATOM 715 N N . GLN A 1 91 ? -5.440 -5.940 -9.472 1.00 79.31 91 GLN A N 1
ATOM 716 C CA . GLN A 1 91 ? -4.294 -5.055 -9.695 1.00 79.31 91 GLN A CA 1
ATOM 717 C C . GLN A 1 91 ? -4.119 -4.762 -11.185 1.00 79.31 91 GLN A C 1
ATOM 719 O O . GLN A 1 91 ? -3.969 -3.598 -11.559 1.00 79.31 91 GLN A O 1
ATOM 724 N N . TYR A 1 92 ? -4.197 -5.782 -12.042 1.00 79.25 92 TYR A N 1
ATOM 725 C CA . TYR A 1 92 ? -4.157 -5.582 -13.491 1.00 79.25 92 TYR A CA 1
ATOM 726 C C . TYR A 1 92 ? -5.297 -4.678 -13.964 1.00 79.25 92 TYR A C 1
ATOM 728 O O . TYR A 1 92 ? -5.047 -3.687 -14.653 1.00 79.25 92 TYR A O 1
ATOM 736 N N . ASP A 1 93 ? -6.529 -4.952 -13.535 1.00 84.75 93 ASP A N 1
ATOM 737 C CA . ASP A 1 93 ? -7.696 -4.130 -13.867 1.00 84.75 93 ASP A CA 1
ATOM 738 C C . ASP A 1 93 ? -7.545 -2.685 -13.377 1.00 84.75 93 ASP A C 1
ATOM 740 O O . ASP A 1 93 ? -7.914 -1.738 -14.083 1.00 84.75 93 ASP A O 1
ATOM 744 N N . TYR A 1 94 ? -6.968 -2.498 -12.188 1.00 87.06 94 TYR A N 1
ATOM 745 C CA . TYR A 1 94 ? -6.670 -1.186 -11.632 1.00 87.06 94 TYR A CA 1
ATOM 746 C C . TYR A 1 94 ? -5.702 -0.405 -12.523 1.00 87.06 94 TYR A C 1
ATOM 748 O O . TYR A 1 94 ? -6.004 0.724 -12.912 1.00 87.06 94 TYR A O 1
ATOM 756 N N . PHE A 1 95 ? -4.574 -1.006 -12.911 1.00 83.19 95 PHE A N 1
ATOM 757 C CA . PHE A 1 95 ? -3.593 -0.346 -13.775 1.00 83.19 95 PHE A CA 1
ATOM 758 C C . PHE A 1 95 ? -4.130 -0.070 -15.175 1.00 83.19 95 PHE A C 1
ATOM 760 O O . PHE A 1 95 ? -3.864 0.995 -15.730 1.00 83.19 95 PHE A O 1
ATOM 767 N N . VAL A 1 96 ? -4.941 -0.969 -15.736 1.00 84.19 96 VAL A N 1
ATOM 768 C CA . VAL A 1 96 ? -5.605 -0.730 -17.024 1.00 84.19 96 VAL A CA 1
ATOM 769 C C . VAL A 1 96 ? -6.489 0.516 -16.942 1.00 84.19 96 VAL A C 1
ATOM 771 O O . VAL A 1 96 ? -6.400 1.388 -17.811 1.00 84.19 96 VAL A O 1
ATOM 774 N N . ARG A 1 97 ? -7.281 0.653 -15.871 1.00 86.19 97 ARG A N 1
ATOM 775 C CA . ARG A 1 97 ? -8.207 1.781 -15.663 1.00 86.19 97 ARG A CA 1
ATOM 776 C C . ARG A 1 97 ? -7.538 3.063 -15.172 1.00 86.19 97 ARG A C 1
ATOM 778 O O . ARG A 1 97 ? -8.141 4.128 -15.300 1.00 86.19 97 ARG A O 1
ATOM 785 N N . LEU A 1 98 ? -6.328 2.984 -14.619 1.00 85.19 98 LEU A N 1
ATOM 786 C CA . LEU A 1 98 ? -5.603 4.139 -14.097 1.00 85.19 98 LEU A CA 1
ATOM 787 C C . LEU A 1 98 ? -5.425 5.186 -15.201 1.00 85.19 98 LEU A C 1
ATOM 789 O O . LEU A 1 98 ? -4.851 4.906 -16.252 1.00 85.19 98 LEU A O 1
ATOM 793 N N . SER A 1 99 ? -5.924 6.399 -14.985 1.00 85.06 99 SER A N 1
ATOM 794 C CA . SER A 1 99 ? -5.786 7.458 -15.983 1.00 85.06 99 SER A CA 1
ATOM 795 C C . SER A 1 99 ? -4.321 7.903 -16.083 1.00 85.06 99 SER A C 1
ATOM 797 O O . SER A 1 99 ? -3.708 8.180 -15.047 1.00 85.06 99 SER A O 1
ATOM 799 N N . PRO A 1 100 ? -3.758 8.056 -17.295 1.00 81.62 100 PRO A N 1
ATOM 800 C CA . PRO A 1 100 ? -2.433 8.652 -17.479 1.00 81.62 100 PRO A CA 1
ATOM 801 C C . PRO A 1 100 ? -2.329 10.046 -16.843 1.00 81.62 100 PRO A C 1
ATOM 803 O O . PRO A 1 100 ? -1.298 10.406 -16.281 1.00 81.62 100 PRO A O 1
ATOM 806 N N . LEU A 1 101 ? -3.432 10.806 -16.835 1.00 78.00 101 LEU A N 1
ATOM 807 C CA . LEU A 1 101 ? -3.504 12.118 -16.184 1.00 78.00 101 LEU A CA 1
ATOM 808 C C . LEU A 1 101 ? -3.318 12.034 -14.664 1.00 78.00 101 LEU A C 1
ATOM 810 O O . LEU A 1 101 ? -2.771 12.956 -14.068 1.00 78.00 101 LEU A O 1
ATOM 814 N N . THR A 1 102 ? -3.745 10.942 -14.028 1.00 80.06 102 THR A N 1
ATOM 815 C CA . THR A 1 102 ? -3.532 10.729 -12.591 1.00 80.06 102 THR A CA 1
ATOM 816 C C . THR A 1 102 ? -2.052 10.505 -12.294 1.00 80.06 102 THR A C 1
ATOM 818 O O . THR A 1 102 ? -1.523 11.101 -11.358 1.00 80.06 102 THR A O 1
ATOM 821 N N . VAL A 1 103 ? -1.365 9.716 -13.128 1.00 74.50 103 VAL A N 1
ATOM 822 C CA . VAL A 1 103 ? 0.091 9.515 -13.033 1.00 74.50 103 VAL A CA 1
ATOM 823 C C . VAL A 1 103 ? 0.817 10.853 -13.201 1.00 74.50 103 VAL A C 1
ATOM 825 O O . VAL A 1 103 ? 1.685 11.191 -12.399 1.00 74.50 103 VAL A O 1
ATOM 828 N N . LEU A 1 104 ? 0.397 11.665 -14.178 1.00 72.38 104 LEU A N 1
ATOM 829 C CA . LEU A 1 104 ? 0.938 13.008 -14.402 1.00 72.38 104 LEU A CA 1
ATOM 830 C C . LEU A 1 104 ? 0.701 13.972 -13.247 1.00 72.38 104 LEU A C 1
ATOM 832 O O . LEU A 1 104 ? 1.599 14.732 -12.895 1.00 72.38 104 LEU A O 1
ATOM 836 N N . HIS A 1 105 ? -0.493 13.965 -12.661 1.00 74.31 105 HIS A N 1
ATOM 837 C CA . HIS A 1 105 ? -0.818 14.853 -11.553 1.00 74.31 105 HIS A CA 1
ATOM 838 C C . HIS A 1 105 ? 0.031 14.526 -10.319 1.00 74.31 105 HIS A C 1
ATOM 840 O O . HIS A 1 105 ? 0.578 15.432 -9.695 1.00 74.31 105 HIS A O 1
ATOM 846 N N . SER A 1 106 ? 0.212 13.236 -10.015 1.00 70.31 106 SER A N 1
ATOM 847 C CA . SER A 1 106 ? 1.116 12.800 -8.945 1.00 70.31 106 SER A CA 1
ATOM 848 C C . SER A 1 106 ? 2.583 13.130 -9.240 1.00 70.31 106 SER A C 1
ATOM 850 O O . SER A 1 106 ? 3.328 13.449 -8.324 1.00 70.31 106 SER A O 1
ATOM 852 N N . LEU A 1 107 ? 3.010 13.116 -10.506 1.00 67.12 107 LEU A N 1
ATOM 853 C CA . LEU A 1 107 ? 4.344 13.579 -10.909 1.00 67.12 107 LEU A CA 1
ATOM 854 C C . LEU A 1 107 ? 4.501 15.108 -10.777 1.00 67.12 107 LEU A C 1
ATOM 856 O O . LEU A 1 107 ? 5.567 15.593 -10.399 1.00 67.12 107 LEU A O 1
ATOM 860 N N . GLY A 1 108 ? 3.451 15.873 -11.087 1.00 61.34 108 GLY A N 1
ATOM 861 C CA . GLY A 1 108 ? 3.437 17.336 -11.010 1.00 61.34 108 GLY A CA 1
ATOM 862 C C . GLY A 1 108 ? 3.527 17.860 -9.578 1.00 61.34 108 GLY A C 1
ATOM 863 O O . GLY A 1 108 ? 4.343 18.736 -9.301 1.00 61.34 108 GLY A O 1
ATOM 864 N N . SER A 1 109 ? 2.772 17.268 -8.649 1.00 61.38 109 SER A N 1
ATOM 865 C CA . SER A 1 109 ? 2.810 17.652 -7.230 1.00 61.38 109 SER A CA 1
ATOM 866 C C . SER A 1 109 ? 4.177 17.399 -6.579 1.00 61.38 109 SER A C 1
ATOM 868 O O . SER A 1 109 ? 4.617 18.185 -5.741 1.00 61.38 109 SER A O 1
ATOM 870 N N . LEU A 1 110 ? 4.891 16.350 -7.006 1.00 58.88 110 LEU A N 1
ATOM 871 C CA . LEU A 1 110 ? 6.258 16.051 -6.560 1.00 58.88 110 LEU A CA 1
ATOM 872 C C . LEU A 1 110 ? 7.285 17.078 -7.061 1.00 58.88 110 LEU A C 1
ATOM 874 O O . LEU A 1 110 ? 8.267 17.357 -6.372 1.00 58.88 110 LEU A O 1
ATOM 878 N N . ARG A 1 111 ? 7.056 17.650 -8.248 1.00 56.72 111 ARG A N 1
ATOM 879 C CA . ARG A 1 111 ? 7.928 18.659 -8.856 1.00 56.72 111 ARG A CA 1
ATOM 880 C C . ARG A 1 111 ? 7.761 20.033 -8.206 1.00 56.72 111 ARG A C 1
ATOM 882 O O . ARG A 1 111 ? 8.762 20.693 -7.958 1.00 56.72 111 ARG A O 1
ATOM 889 N N . ASP A 1 112 ? 6.534 20.440 -7.892 1.00 53.72 112 ASP A N 1
ATOM 890 C CA . ASP A 1 112 ? 6.261 21.760 -7.301 1.00 53.72 112 ASP A CA 1
ATOM 891 C C . ASP A 1 112 ? 6.726 21.873 -5.835 1.00 53.72 112 ASP A C 1
ATOM 893 O O . ASP A 1 112 ? 7.007 22.969 -5.352 1.00 53.72 112 ASP A O 1
ATOM 897 N N . GLY A 1 113 ? 6.879 20.744 -5.131 1.00 50.06 113 GLY A N 1
ATOM 898 C CA . GLY A 1 113 ? 7.491 20.689 -3.796 1.00 50.06 113 GLY A CA 1
ATOM 899 C C . GLY A 1 113 ? 9.028 20.694 -3.794 1.00 50.06 113 GLY A C 1
ATOM 900 O O . GLY A 1 113 ? 9.645 20.849 -2.738 1.00 50.06 113 GLY A O 1
ATOM 901 N N . SER A 1 114 ? 9.664 20.526 -4.956 1.00 51.19 114 SER A N 1
ATOM 902 C CA . SER A 1 114 ? 11.116 20.445 -5.115 1.00 51.19 114 SER A CA 1
ATOM 903 C C . SER A 1 114 ? 11.666 21.786 -5.612 1.00 51.19 114 SER A C 1
ATOM 905 O O . SER A 1 114 ? 11.700 22.074 -6.803 1.00 51.19 114 SER A O 1
ATOM 907 N N . ASN A 1 115 ? 12.147 22.622 -4.687 1.00 45.94 115 ASN A N 1
ATOM 908 C CA . ASN A 1 115 ? 12.849 23.881 -4.995 1.00 45.94 115 ASN A CA 1
ATOM 909 C C . ASN A 1 115 ? 14.248 23.682 -5.628 1.00 45.94 115 ASN A C 1
ATOM 911 O O . ASN A 1 115 ? 15.024 24.635 -5.715 1.00 45.94 115 ASN A O 1
ATOM 915 N N . SER A 1 116 ? 14.618 22.468 -6.039 1.00 47.72 116 SER A N 1
ATOM 916 C CA . SER A 1 116 ? 15.940 22.184 -6.598 1.00 47.72 116 SER A CA 1
ATOM 917 C C . SER A 1 116 ? 15.928 22.246 -8.121 1.00 47.72 116 SER A C 1
ATOM 919 O O . SER A 1 116 ? 15.209 21.517 -8.797 1.00 47.72 116 SER A O 1
ATOM 921 N N . SER A 1 117 ? 16.807 23.097 -8.638 1.00 44.75 117 SER A N 1
ATOM 922 C CA . SER A 1 117 ? 17.212 23.283 -10.031 1.00 44.75 117 SER A CA 1
ATOM 923 C C . SER A 1 117 ? 17.915 22.068 -10.663 1.00 44.75 117 SER A C 1
ATOM 925 O O . SER A 1 117 ? 18.773 22.250 -11.526 1.00 44.75 117 SER A O 1
ATOM 927 N N . ASP A 1 118 ? 17.605 20.849 -10.228 1.00 45.59 118 ASP A N 1
ATOM 928 C CA . ASP A 1 118 ? 18.220 19.639 -10.763 1.00 45.59 118 ASP A CA 1
ATOM 929 C C . ASP A 1 118 ? 17.499 19.195 -12.034 1.00 45.59 118 ASP A C 1
ATOM 931 O O . ASP A 1 118 ? 16.279 19.308 -12.166 1.00 45.59 118 ASP A O 1
ATOM 935 N N . SER A 1 119 ? 18.302 18.748 -12.998 1.00 50.81 119 SER A N 1
ATOM 936 C CA . SER A 1 119 ? 17.902 18.192 -14.290 1.00 50.81 119 SER A CA 1
ATOM 937 C C . SER A 1 119 ? 16.559 17.472 -14.213 1.00 50.81 119 SER A C 1
ATOM 939 O O . SER A 1 119 ? 16.398 16.574 -13.388 1.00 50.81 119 SER A O 1
ATOM 941 N N . ALA A 1 120 ? 15.609 17.853 -15.072 1.00 62.09 120 ALA A N 1
ATOM 942 C CA . ALA A 1 120 ? 14.321 17.178 -15.149 1.00 62.09 120 ALA A CA 1
ATOM 943 C C . ALA A 1 120 ? 14.560 15.669 -15.322 1.00 62.09 120 ALA A C 1
ATOM 945 O O . ALA A 1 120 ? 15.072 15.253 -16.358 1.00 62.09 120 ALA A O 1
ATOM 946 N N . GLU A 1 121 ? 14.253 14.878 -14.286 1.00 78.56 121 GLU A N 1
ATOM 947 C CA . GLU A 1 121 ? 14.401 13.420 -14.342 1.00 78.56 121 GLU A CA 1
ATOM 948 C C . GLU A 1 121 ? 13.672 12.897 -15.592 1.00 78.56 121 GLU A C 1
ATOM 950 O O . GLU A 1 121 ? 12.571 13.390 -15.882 1.00 78.56 121 GLU A O 1
ATOM 955 N N . PRO A 1 122 ? 14.231 11.911 -16.318 1.00 86.19 122 PRO A N 1
ATOM 956 C CA . PRO A 1 122 ? 13.694 11.457 -17.604 1.00 86.19 122 PRO A CA 1
ATOM 957 C C . PRO A 1 122 ? 12.200 11.128 -17.557 1.00 86.19 122 PRO A C 1
ATOM 959 O O . PRO A 1 122 ? 11.446 11.525 -18.438 1.00 86.19 122 PRO A O 1
ATOM 962 N N . ILE A 1 123 ? 11.744 10.513 -16.462 1.00 86.31 123 ILE A N 1
ATOM 963 C CA . ILE A 1 123 ? 10.334 10.188 -16.241 1.00 86.31 123 ILE A CA 1
ATOM 964 C C . ILE A 1 123 ? 9.399 11.404 -16.319 1.00 86.31 123 ILE A C 1
ATOM 966 O O . ILE A 1 123 ? 8.293 11.293 -16.841 1.00 86.31 123 ILE A O 1
ATOM 970 N N . PHE A 1 124 ? 9.816 12.581 -15.840 1.00 82.50 124 PHE A N 1
ATOM 971 C CA . PHE A 1 124 ? 8.983 13.786 -15.895 1.00 82.50 124 PHE A CA 1
ATOM 972 C C . PHE A 1 124 ? 8.896 14.368 -17.303 1.00 82.50 124 PHE A C 1
ATOM 974 O O . PHE A 1 124 ? 7.907 15.031 -17.623 1.00 82.50 124 PHE A O 1
ATOM 981 N N . GLN A 1 125 ? 9.941 14.191 -18.110 1.00 84.69 125 GLN A N 1
ATOM 982 C CA . GLN A 1 125 ? 9.933 14.608 -19.505 1.00 84.69 125 GLN A CA 1
ATOM 983 C C . GLN A 1 125 ? 9.081 13.646 -20.329 1.00 84.69 125 GLN A C 1
ATOM 985 O O . GLN A 1 125 ? 8.117 14.084 -20.953 1.00 84.69 125 GLN A O 1
ATOM 990 N N . ASP A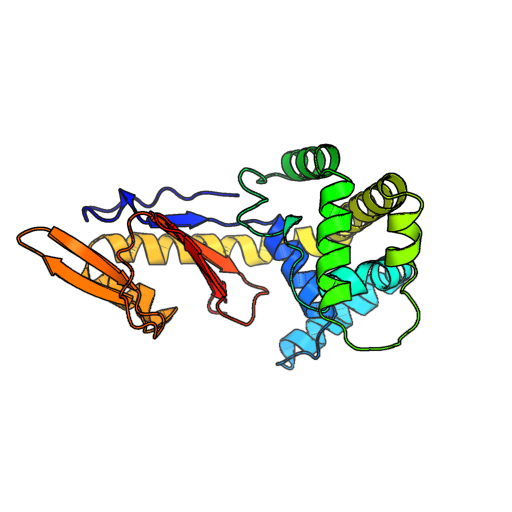 1 126 ? 9.363 12.349 -20.231 1.00 88.75 126 ASP A N 1
ATOM 991 C CA . ASP A 1 126 ? 8.640 11.307 -20.954 1.00 88.75 126 ASP A CA 1
ATOM 992 C C . ASP A 1 126 ? 7.148 11.350 -20.638 1.00 88.75 126 ASP A C 1
ATOM 994 O O . ASP A 1 126 ? 6.331 11.240 -21.540 1.00 88.75 126 ASP A O 1
ATOM 998 N N . ALA A 1 127 ? 6.760 11.583 -19.381 1.00 84.94 127 ALA A N 1
ATOM 999 C CA . ALA A 1 127 ? 5.346 11.638 -19.032 1.00 84.94 127 ALA A CA 1
ATOM 1000 C C . ALA A 1 127 ? 4.644 12.840 -19.695 1.00 84.94 127 ALA A C 1
ATOM 1002 O O . ALA A 1 127 ? 3.495 12.732 -20.121 1.00 84.94 127 ALA A O 1
ATOM 1003 N N . LYS A 1 128 ? 5.325 13.987 -19.827 1.00 83.56 128 LYS A N 1
ATOM 1004 C CA . LYS A 1 128 ? 4.770 15.151 -20.540 1.00 83.56 128 LYS A CA 1
ATOM 1005 C C . LYS A 1 128 ? 4.623 14.905 -22.038 1.00 83.56 128 LYS A C 1
ATOM 1007 O O . LYS A 1 128 ? 3.717 15.474 -22.639 1.00 83.56 128 LYS A O 1
ATOM 1012 N N . GLU A 1 129 ? 5.530 14.129 -22.621 1.00 88.06 129 GLU A N 1
ATOM 1013 C CA . GLU A 1 129 ? 5.537 13.812 -24.049 1.00 88.06 129 GLU A CA 1
ATOM 1014 C C . GLU A 1 129 ? 4.537 12.692 -24.382 1.00 88.06 129 GLU A C 1
ATOM 1016 O O . GLU A 1 129 ? 3.747 12.836 -25.313 1.00 88.06 129 GLU A O 1
ATOM 1021 N N . ASP A 1 130 ? 4.528 11.618 -23.591 1.00 89.38 130 ASP A N 1
ATOM 1022 C CA . ASP A 1 130 ? 3.671 10.443 -23.742 1.00 89.38 130 ASP A CA 1
ATOM 1023 C C . ASP A 1 130 ? 3.392 9.767 -22.379 1.00 89.38 130 ASP A C 1
ATOM 1025 O O . ASP A 1 130 ? 4.116 8.891 -21.892 1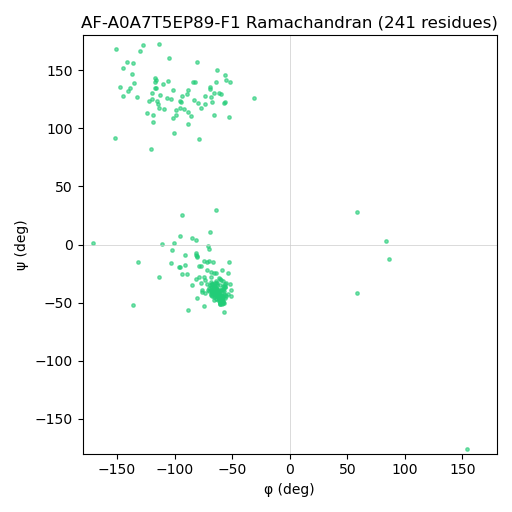.00 89.38 130 ASP A O 1
ATOM 1029 N N . ALA A 1 131 ? 2.294 10.171 -21.740 1.00 85.94 131 ALA A N 1
ATOM 1030 C CA . ALA A 1 131 ? 1.883 9.624 -20.448 1.00 85.94 131 ALA A CA 1
ATOM 1031 C C . ALA A 1 131 ? 1.423 8.158 -20.524 1.00 85.94 131 ALA A C 1
ATOM 1033 O O . ALA A 1 131 ? 1.538 7.430 -19.532 1.00 85.94 131 ALA A O 1
ATOM 1034 N N . ASP A 1 132 ? 0.907 7.716 -21.674 1.00 88.75 132 ASP A N 1
ATOM 1035 C CA . ASP A 1 132 ? 0.482 6.331 -21.881 1.00 88.75 132 ASP A CA 1
ATOM 1036 C C . ASP A 1 132 ? 1.696 5.399 -21.940 1.00 88.75 132 ASP A C 1
ATOM 1038 O O . ASP A 1 132 ? 1.686 4.332 -21.319 1.00 88.75 132 ASP A O 1
ATOM 1042 N N . PHE A 1 133 ? 2.776 5.830 -22.596 1.00 90.38 133 PHE A N 1
ATOM 1043 C CA . PHE A 1 133 ? 4.052 5.118 -22.596 1.00 90.38 133 PHE A CA 1
ATOM 1044 C C . PHE A 1 133 ? 4.609 4.933 -21.178 1.00 90.38 133 PHE A C 1
ATOM 1046 O O . PHE A 1 133 ? 4.933 3.808 -20.779 1.00 90.38 133 PHE A O 1
ATOM 1053 N N . VAL A 1 134 ? 4.666 6.009 -20.383 1.00 89.88 134 VAL A N 1
ATOM 1054 C CA . VAL A 1 134 ? 5.159 5.944 -18.995 1.00 89.88 134 VAL A CA 1
ATOM 1055 C C . VAL A 1 134 ? 4.271 5.050 -18.131 1.00 89.88 134 VAL A C 1
ATOM 1057 O O . VAL A 1 134 ? 4.785 4.200 -17.403 1.00 89.88 134 VAL A O 1
ATOM 1060 N N . LYS A 1 135 ? 2.942 5.174 -18.245 1.00 89.00 135 LYS A N 1
ATOM 1061 C CA . LYS A 1 135 ? 1.984 4.296 -17.554 1.00 89.00 135 LYS A CA 1
ATOM 1062 C C . LYS A 1 135 ? 2.197 2.825 -17.929 1.00 89.00 135 LYS A C 1
ATOM 1064 O O . LYS A 1 135 ? 2.175 1.962 -17.047 1.00 89.00 135 LYS A O 1
ATOM 1069 N N . GLY A 1 136 ? 2.401 2.529 -19.213 1.00 89.56 136 GLY A N 1
ATOM 1070 C CA . GLY A 1 136 ? 2.646 1.174 -19.708 1.00 89.56 136 GLY A CA 1
ATOM 1071 C C . GLY A 1 136 ? 3.908 0.565 -19.099 1.00 89.56 136 GLY A C 1
ATOM 1072 O O . GLY A 1 136 ? 3.849 -0.515 -18.508 1.00 89.56 136 GLY A O 1
ATOM 1073 N N . ARG A 1 137 ? 5.030 1.294 -19.151 1.00 92.06 137 ARG A N 1
ATOM 1074 C CA . ARG A 1 137 ? 6.286 0.871 -18.509 1.00 92.06 137 ARG A CA 1
ATOM 1075 C C . ARG A 1 137 ? 6.134 0.694 -17.002 1.00 92.06 137 ARG A C 1
ATOM 1077 O O . ARG A 1 137 ? 6.609 -0.297 -16.456 1.00 92.06 137 ARG A O 1
ATOM 1084 N N . PHE A 1 138 ? 5.433 1.609 -16.339 1.00 90.81 138 PHE A N 1
ATOM 1085 C CA . PHE A 1 138 ? 5.214 1.543 -14.898 1.00 90.81 138 PHE A CA 1
ATOM 1086 C C . PHE A 1 138 ? 4.411 0.303 -14.497 1.00 90.81 138 PHE A C 1
ATOM 1088 O O . PHE A 1 138 ? 4.766 -0.394 -13.551 1.00 90.81 138 PHE A O 1
ATOM 1095 N N . SER A 1 139 ? 3.366 -0.017 -15.262 1.00 89.12 139 SER A N 1
ATOM 1096 C CA . SER A 1 139 ? 2.541 -1.208 -15.035 1.00 89.12 139 SER A CA 1
ATOM 1097 C C . SER A 1 139 ? 3.361 -2.494 -15.188 1.00 89.12 139 SER A C 1
ATOM 1099 O O . SER A 1 139 ? 3.242 -3.403 -14.366 1.00 89.12 139 SER A O 1
ATOM 1101 N N . LEU A 1 140 ? 4.239 -2.556 -16.197 1.00 91.00 140 LEU A N 1
ATOM 1102 C CA . LEU A 1 140 ? 5.162 -3.680 -16.392 1.00 91.00 140 LEU A CA 1
ATOM 1103 C C . LEU A 1 140 ? 6.182 -3.790 -15.256 1.00 91.00 140 LEU A C 1
ATOM 1105 O O . LEU A 1 140 ? 6.433 -4.892 -14.767 1.00 91.00 140 LEU A O 1
ATOM 1109 N N . PHE A 1 141 ? 6.740 -2.662 -14.813 1.00 93.44 141 PHE A N 1
ATOM 1110 C CA . PHE A 1 141 ? 7.677 -2.620 -13.696 1.00 93.44 141 PHE A CA 1
ATOM 1111 C C . PHE A 1 141 ? 7.034 -3.139 -12.406 1.00 93.44 141 PHE A C 1
ATOM 1113 O O . PHE A 1 141 ? 7.584 -4.044 -11.783 1.00 93.44 141 PHE A O 1
ATOM 1120 N N . LEU A 1 142 ? 5.854 -2.634 -12.029 1.00 92.00 142 LEU A N 1
ATOM 1121 C CA . LEU A 1 142 ? 5.171 -3.090 -10.816 1.00 92.00 142 LEU A CA 1
ATOM 1122 C C . LEU A 1 142 ? 4.754 -4.560 -10.899 1.00 92.00 142 LEU A C 1
ATOM 1124 O O . LEU A 1 142 ? 4.893 -5.274 -9.911 1.00 92.00 142 LEU A O 1
ATOM 1128 N N . SER A 1 143 ? 4.304 -5.028 -12.067 1.00 90.19 143 SER A N 1
ATOM 1129 C CA . SER A 1 143 ? 3.957 -6.444 -12.265 1.00 90.19 143 SER A CA 1
ATOM 1130 C C . SER A 1 143 ? 5.186 -7.346 -12.121 1.00 90.19 143 SER A C 1
ATOM 1132 O O . SER A 1 143 ? 5.131 -8.370 -11.443 1.00 90.19 143 SER A O 1
ATOM 1134 N N . SER A 1 144 ? 6.321 -6.932 -12.694 1.00 93.38 144 SER A N 1
ATOM 1135 C CA . SER A 1 144 ? 7.595 -7.649 -12.562 1.00 93.38 144 SER A CA 1
ATOM 1136 C C . SER A 1 144 ? 8.076 -7.647 -11.112 1.00 93.38 144 SER A C 1
ATOM 1138 O O . SER A 1 144 ? 8.466 -8.683 -10.587 1.00 93.38 144 SER A O 1
ATOM 1140 N N . TYR A 1 145 ? 7.995 -6.502 -10.430 1.00 95.12 145 TYR A N 1
ATOM 1141 C CA . TYR A 1 145 ? 8.349 -6.392 -9.018 1.00 95.12 145 TYR A CA 1
ATOM 1142 C C . TYR A 1 145 ? 7.474 -7.283 -8.129 1.00 95.12 145 TYR A C 1
ATOM 1144 O O . TYR A 1 145 ? 7.991 -7.938 -7.219 1.00 95.12 145 TYR A O 1
ATOM 1152 N N . TRP A 1 146 ? 6.168 -7.346 -8.417 1.00 92.44 146 TRP A N 1
ATOM 1153 C CA . TRP A 1 146 ? 5.245 -8.242 -7.729 1.00 92.44 146 TRP A CA 1
ATOM 1154 C C . TRP A 1 146 ? 5.706 -9.695 -7.841 1.00 92.44 146 TRP A C 1
ATOM 1156 O O . TRP A 1 146 ? 5.966 -10.332 -6.824 1.00 92.44 146 TRP A O 1
ATOM 1166 N N . GLN A 1 147 ? 5.856 -10.186 -9.071 1.00 92.25 147 GLN A N 1
ATOM 1167 C CA . GLN A 1 147 ? 6.153 -11.593 -9.356 1.00 92.25 147 GLN A CA 1
ATOM 1168 C C . GLN A 1 147 ? 7.546 -12.024 -8.891 1.00 92.25 147 GLN A C 1
ATOM 1170 O O . GLN A 1 147 ? 7.720 -13.133 -8.400 1.00 92.25 147 GLN A O 1
ATOM 1175 N N . LEU A 1 148 ? 8.550 -11.162 -9.057 1.00 94.88 148 LEU A N 1
ATOM 1176 C CA . LEU A 1 148 ? 9.939 -11.519 -8.771 1.00 94.88 148 LEU A CA 1
ATOM 1177 C C . LEU A 1 148 ? 10.284 -11.410 -7.283 1.00 94.88 148 LEU A C 1
ATOM 1179 O O . LEU A 1 148 ? 11.153 -12.136 -6.806 1.00 94.88 148 LEU A O 1
ATOM 1183 N N . PHE A 1 149 ? 9.630 -10.507 -6.545 1.00 95.44 149 PHE A N 1
ATOM 1184 C CA . PHE A 1 149 ? 10.031 -10.202 -5.171 1.00 95.44 149 PHE A CA 1
ATOM 1185 C C . PHE A 1 149 ? 8.863 -10.094 -4.197 1.00 95.44 149 PHE A C 1
ATOM 1187 O O . PHE A 1 149 ? 8.885 -10.705 -3.126 1.00 95.44 149 PHE A O 1
ATOM 1194 N N . PHE A 1 150 ? 7.858 -9.279 -4.523 1.00 94.12 150 PHE A N 1
ATOM 1195 C CA . PHE A 1 150 ? 6.881 -8.863 -3.523 1.00 94.12 150 PHE A CA 1
ATOM 1196 C C . PHE A 1 150 ? 5.883 -9.963 -3.150 1.00 94.12 150 PHE A C 1
ATOM 1198 O O . PHE A 1 150 ? 5.423 -9.973 -2.016 1.00 94.12 150 PHE A O 1
ATOM 1205 N N . GLU A 1 151 ? 5.581 -10.910 -4.037 1.00 93.06 151 GLU A N 1
ATOM 1206 C CA . GLU A 1 151 ? 4.672 -12.026 -3.747 1.00 93.06 151 GLU A CA 1
ATOM 1207 C C . GLU A 1 151 ? 5.146 -12.850 -2.537 1.00 93.06 151 GLU A C 1
ATOM 1209 O O . GLU A 1 151 ? 4.416 -12.992 -1.557 1.00 93.06 151 GLU A O 1
ATOM 1214 N N . THR A 1 152 ? 6.415 -13.266 -2.528 1.00 93.50 152 THR A N 1
ATOM 1215 C CA . THR A 1 152 ? 7.021 -13.994 -1.396 1.00 93.50 152 THR A CA 1
ATOM 1216 C C . THR A 1 152 ? 7.019 -13.159 -0.107 1.00 93.50 152 THR A C 1
ATOM 1218 O O . THR A 1 152 ? 6.778 -13.660 0.998 1.00 93.50 152 THR A O 1
ATOM 1221 N N . ILE A 1 153 ? 7.281 -11.852 -0.230 1.00 93.69 153 ILE A N 1
ATOM 1222 C CA . ILE A 1 153 ? 7.216 -10.919 0.901 1.00 93.69 153 ILE A CA 1
ATOM 1223 C C . ILE A 1 153 ? 5.786 -10.873 1.445 1.00 93.69 153 ILE A C 1
ATOM 1225 O O . ILE A 1 153 ? 5.591 -10.989 2.656 1.00 93.69 153 ILE A O 1
ATOM 1229 N N . TRP A 1 154 ? 4.799 -10.731 0.560 1.00 92.38 154 TRP A N 1
ATOM 1230 C CA . TRP A 1 154 ? 3.384 -10.653 0.888 1.00 92.38 154 TRP A CA 1
ATOM 1231 C C . TRP A 1 154 ? 2.910 -11.903 1.623 1.00 92.38 154 TRP A C 1
ATOM 1233 O O . TRP A 1 154 ? 2.311 -11.773 2.686 1.00 92.38 154 TRP A O 1
ATOM 1243 N N . GLU A 1 155 ? 3.251 -13.100 1.146 1.00 92.44 155 GLU A N 1
ATOM 1244 C CA . GLU A 1 155 ? 2.937 -14.363 1.829 1.00 92.44 155 GLU A CA 1
ATOM 1245 C C . GLU A 1 155 ? 3.490 -14.414 3.262 1.00 92.44 155 GLU A C 1
ATOM 1247 O O . GLU A 1 155 ? 2.852 -14.950 4.170 1.00 92.44 155 GLU A O 1
ATOM 1252 N N . THR A 1 156 ? 4.649 -13.792 3.493 1.00 93.19 156 THR A N 1
ATOM 1253 C CA . THR A 1 156 ? 5.283 -13.724 4.815 1.00 93.19 156 THR A CA 1
ATOM 1254 C C . THR A 1 156 ? 4.600 -12.715 5.746 1.00 93.19 156 THR A C 1
ATOM 1256 O O . THR A 1 156 ? 4.486 -12.958 6.952 1.00 93.19 156 THR A O 1
ATOM 1259 N N . ILE A 1 157 ? 4.166 -11.561 5.226 1.00 92.94 157 ILE A N 1
ATOM 1260 C CA . ILE A 1 157 ? 3.605 -10.473 6.047 1.00 92.94 157 ILE A CA 1
ATOM 1261 C C . ILE A 1 157 ? 2.077 -10.521 6.167 1.00 92.94 157 ILE A C 1
ATOM 1263 O O . ILE A 1 157 ? 1.549 -10.054 7.175 1.00 92.94 157 ILE A O 1
ATOM 1267 N N . ALA A 1 158 ? 1.366 -11.124 5.208 1.00 91.06 158 ALA A N 1
ATOM 1268 C CA . ALA A 1 158 ? -0.095 -11.232 5.184 1.00 91.06 158 ALA A CA 1
ATOM 1269 C C . ALA A 1 158 ? -0.691 -11.788 6.496 1.00 91.06 158 ALA A C 1
ATOM 1271 O O . ALA A 1 158 ? -1.623 -11.170 7.022 1.00 91.06 158 ALA A O 1
ATOM 1272 N N . PRO A 1 159 ? -0.139 -12.859 7.112 1.00 92.06 159 PRO A N 1
ATOM 1273 C CA . PRO A 1 159 ? -0.652 -13.375 8.383 1.00 92.06 159 PRO A CA 1
ATOM 1274 C C . PRO A 1 159 ? -0.579 -12.370 9.540 1.00 92.06 159 PRO A C 1
ATOM 1276 O O . PRO A 1 159 ? -1.411 -12.412 10.444 1.00 92.06 159 PRO A O 1
ATOM 1279 N N . ARG A 1 160 ? 0.384 -11.438 9.523 1.00 93.00 160 ARG A N 1
ATOM 1280 C CA . ARG A 1 160 ? 0.520 -10.418 10.577 1.00 93.00 160 ARG A CA 1
ATOM 1281 C C . ARG A 1 160 ? -0.624 -9.409 10.538 1.00 93.00 160 ARG A C 1
ATOM 1283 O O . ARG A 1 160 ? -1.076 -8.955 11.583 1.00 93.00 160 ARG A O 1
ATOM 1290 N N . PHE A 1 161 ? -1.122 -9.083 9.346 1.00 91.31 161 PHE A N 1
ATOM 1291 C CA . PHE A 1 161 ? -2.302 -8.234 9.216 1.00 91.31 161 PHE A CA 1
ATOM 1292 C C . PHE A 1 161 ? -3.562 -8.935 9.744 1.00 91.31 161 PHE A C 1
ATOM 1294 O O . PHE A 1 161 ? -4.386 -8.307 10.398 1.00 91.31 161 PHE A O 1
ATOM 1301 N N . VAL A 1 162 ? -3.688 -10.252 9.552 1.00 89.56 162 VAL A N 1
ATOM 1302 C CA . VAL A 1 162 ? -4.797 -11.024 10.143 1.00 89.56 162 VAL A CA 1
ATOM 1303 C C . VAL A 1 162 ? -4.754 -10.962 11.674 1.00 89.56 162 VAL A C 1
ATOM 1305 O O . VAL A 1 162 ? -5.762 -10.638 12.294 1.00 89.56 162 VAL A O 1
ATOM 1308 N N . GLN A 1 163 ? -3.581 -11.170 12.279 1.00 90.88 163 GLN A N 1
ATOM 1309 C CA . GLN A 1 163 ? -3.401 -11.066 13.736 1.00 90.88 163 GLN A CA 1
ATOM 1310 C C . GLN A 1 163 ? -3.750 -9.671 14.273 1.00 90.88 163 GLN A C 1
ATOM 1312 O O . GLN A 1 163 ? -4.360 -9.530 15.331 1.00 90.88 163 GLN A O 1
ATOM 1317 N N . GLU A 1 164 ? -3.389 -8.622 13.537 1.00 91.25 164 GLU A N 1
ATOM 1318 C CA . GLU A 1 164 ? -3.739 -7.250 13.900 1.00 91.25 164 GLU A CA 1
ATOM 1319 C C . GLU A 1 164 ? -5.245 -6.985 13.790 1.00 91.25 164 GLU A C 1
ATOM 1321 O O . GLU A 1 164 ? -5.824 -6.342 14.667 1.00 91.25 164 GLU A O 1
ATOM 1326 N N . ALA A 1 165 ? -5.903 -7.519 12.758 1.00 88.56 165 ALA A N 1
ATOM 1327 C CA . ALA A 1 165 ? -7.355 -7.449 12.629 1.00 88.56 165 ALA A CA 1
ATOM 1328 C C . ALA A 1 165 ? -8.058 -8.156 13.801 1.00 88.56 165 ALA A C 1
ATOM 1330 O O . ALA A 1 165 ? -9.017 -7.620 14.360 1.00 88.56 165 ALA A O 1
ATOM 1331 N N . GLU A 1 166 ? -7.565 -9.327 14.214 1.00 88.12 166 GLU A N 1
ATOM 1332 C CA . GLU A 1 166 ? -8.061 -10.060 15.384 1.00 88.12 166 GLU A CA 1
ATOM 1333 C C . GLU A 1 166 ? -7.871 -9.253 16.672 1.00 88.12 166 GLU A C 1
ATOM 1335 O O . GLU A 1 166 ? -8.815 -9.108 17.449 1.00 88.12 166 GLU A O 1
ATOM 1340 N N . ARG A 1 167 ? -6.692 -8.648 16.872 1.00 89.31 167 ARG A N 1
ATOM 1341 C CA . ARG A 1 167 ? -6.406 -7.775 18.021 1.00 89.31 167 ARG A CA 1
ATOM 1342 C C . ARG A 1 167 ? -7.395 -6.613 18.115 1.00 89.31 167 ARG A C 1
ATOM 1344 O O . ARG A 1 167 ? -7.914 -6.336 19.194 1.00 89.31 167 ARG A O 1
ATOM 1351 N N . ILE A 1 168 ? -7.671 -5.942 16.997 1.00 87.31 168 ILE A N 1
ATOM 1352 C CA . ILE A 1 168 ? -8.627 -4.826 16.950 1.00 87.31 168 ILE A CA 1
ATOM 1353 C C . ILE A 1 168 ? -10.056 -5.329 17.168 1.00 87.31 168 ILE A C 1
ATOM 1355 O O . ILE A 1 168 ? -10.820 -4.692 17.885 1.00 87.31 168 ILE A O 1
ATOM 1359 N N . THR A 1 169 ? -10.408 -6.490 16.611 1.00 85.00 169 THR A N 1
ATOM 1360 C CA . THR A 1 169 ? -11.723 -7.115 16.823 1.00 85.00 169 THR A CA 1
ATOM 1361 C C . THR A 1 169 ? -11.955 -7.430 18.300 1.00 85.00 169 THR A C 1
ATOM 1363 O O . THR A 1 169 ? -13.021 -7.129 18.827 1.00 85.00 169 THR A O 1
ATOM 1366 N N . LEU A 1 170 ? -10.949 -7.966 18.998 1.00 84.69 170 LEU A N 1
ATOM 1367 C CA . LEU A 1 170 ? -11.008 -8.201 20.443 1.00 84.69 170 LEU A CA 1
ATOM 1368 C C . LEU A 1 170 ? -11.134 -6.894 21.242 1.00 84.69 170 LEU A C 1
ATOM 1370 O O . LEU A 1 170 ? -11.805 -6.859 22.264 1.00 84.69 170 LEU A O 1
ATOM 1374 N N . ALA A 1 171 ? -10.545 -5.796 20.776 1.00 85.19 171 ALA A N 1
ATOM 1375 C CA . ALA A 1 171 ? -10.689 -4.505 21.443 1.00 85.19 171 ALA A CA 1
ATOM 1376 C C . ALA A 1 171 ? -12.091 -3.885 21.274 1.00 85.19 171 ALA A C 1
ATOM 1378 O O . ALA A 1 171 ? -12.448 -2.973 22.007 1.00 85.19 171 ALA A O 1
ATOM 1379 N N . LEU A 1 172 ? -12.907 -4.369 20.330 1.00 83.50 172 LEU A N 1
ATOM 1380 C CA . LEU A 1 172 ? -14.254 -3.849 20.065 1.00 83.50 172 LEU A CA 1
ATOM 1381 C C . LEU A 1 172 ? -15.350 -4.444 20.958 1.00 83.50 172 LEU A C 1
ATOM 1383 O O . LEU A 1 172 ? -16.531 -4.152 20.742 1.00 83.50 172 LEU A O 1
ATOM 1387 N N . TYR A 1 173 ? -14.994 -5.266 21.949 1.00 78.75 173 TYR A N 1
ATOM 1388 C CA . TYR A 1 173 ? -15.949 -5.779 22.935 1.00 78.75 173 TYR A CA 1
ATOM 1389 C C . TYR A 1 173 ? -16.282 -4.755 24.026 1.00 78.75 173 TYR A C 1
ATOM 1391 O O . TYR A 1 173 ? -17.411 -4.770 24.524 1.00 78.75 173 TYR A O 1
ATOM 1399 N N . SER A 1 174 ? -15.364 -3.835 24.346 1.00 81.38 174 SER A N 1
ATOM 1400 C CA . SER A 1 174 ? -15.610 -2.728 25.276 1.00 81.38 174 SER A CA 1
ATOM 1401 C C . SER A 1 174 ? -15.042 -1.389 24.769 1.00 81.38 174 SER A C 1
ATOM 1403 O O . SER A 1 174 ? -14.007 -1.362 24.098 1.00 81.38 174 SER A O 1
ATOM 1405 N N . PRO A 1 175 ? -15.699 -0.252 25.066 1.00 80.12 175 PRO A N 1
ATOM 1406 C CA . PRO A 1 175 ? -15.196 1.079 24.715 1.00 80.12 175 PRO A CA 1
ATOM 1407 C C . PRO A 1 175 ? -13.807 1.371 25.298 1.00 80.12 175 PRO A C 1
ATOM 1409 O O . PRO A 1 175 ? -12.968 1.983 24.637 1.00 80.12 175 PRO A O 1
ATOM 1412 N N . GLU A 1 176 ? -13.539 0.924 26.524 1.00 85.25 176 GLU A N 1
ATOM 1413 C CA . GLU A 1 176 ? -12.270 1.149 27.212 1.00 85.25 176 GLU A CA 1
ATOM 1414 C C . GLU A 1 176 ? -11.120 0.387 26.544 1.00 85.25 176 GLU A C 1
ATOM 1416 O O . GLU A 1 176 ? -10.044 0.958 26.336 1.00 85.25 176 GLU A O 1
ATOM 1421 N N . GLU A 1 177 ? -11.340 -0.877 26.165 1.00 86.69 177 GLU A N 1
ATOM 1422 C CA . GLU A 1 177 ? -10.346 -1.682 25.443 1.00 86.69 177 GLU A CA 1
ATOM 1423 C C . GLU A 1 177 ? -10.086 -1.127 24.046 1.00 86.69 177 GLU A C 1
ATOM 1425 O O . GLU A 1 177 ? -8.931 -1.086 23.615 1.00 86.69 177 GLU A O 1
ATOM 1430 N N . LEU A 1 178 ? -11.123 -0.634 23.362 1.00 84.88 178 LEU A N 1
ATOM 1431 C CA . LEU A 1 178 ? -10.978 0.033 22.074 1.00 84.88 178 LEU A CA 1
ATOM 1432 C C . LEU A 1 178 ? -10.056 1.248 22.199 1.00 84.88 178 LEU A C 1
ATOM 1434 O O . LEU A 1 178 ? -9.085 1.363 21.455 1.00 84.88 178 LEU A O 1
ATOM 1438 N N . VAL A 1 179 ? -10.313 2.138 23.157 1.00 86.31 179 VAL A N 1
ATOM 1439 C CA . VAL A 1 179 ? -9.471 3.324 23.376 1.00 86.31 179 VAL A CA 1
ATOM 1440 C C . VAL A 1 179 ? -8.054 2.926 23.748 1.00 86.31 179 VAL A C 1
ATOM 1442 O O . VAL A 1 179 ? -7.106 3.503 23.221 1.00 86.31 179 VAL A O 1
ATOM 1445 N N . ALA A 1 180 ? -7.888 1.947 24.639 1.00 88.31 180 ALA A N 1
ATOM 1446 C CA . ALA A 1 180 ? -6.571 1.453 25.018 1.00 88.31 180 ALA A CA 1
ATOM 1447 C C . ALA A 1 180 ? -5.809 0.927 23.792 1.00 88.31 180 ALA A C 1
ATOM 1449 O O . ALA A 1 180 ? -4.650 1.284 23.588 1.00 88.31 180 ALA A O 1
ATOM 1450 N N . CYS A 1 181 ? -6.482 0.155 22.936 1.00 88.69 181 CYS A N 1
ATOM 1451 C CA . CYS A 1 181 ? -5.949 -0.344 21.675 1.00 88.69 181 CYS A CA 1
ATOM 1452 C C . CYS A 1 181 ? -5.555 0.798 20.727 1.00 88.69 18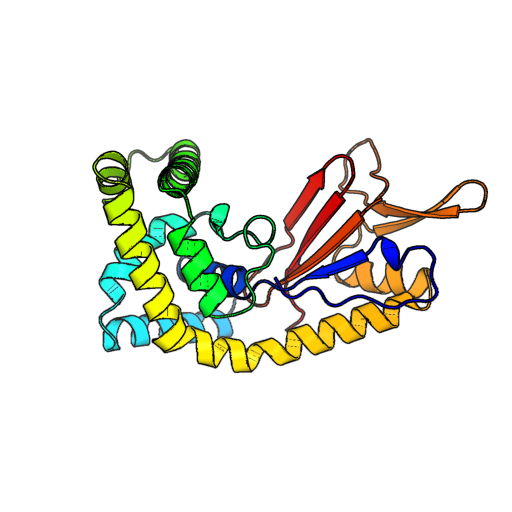1 CYS A C 1
ATOM 1454 O O . CYS A 1 181 ? -4.424 0.820 20.242 1.00 88.69 181 CYS A O 1
ATOM 1456 N N . LEU A 1 182 ? -6.424 1.788 20.508 1.00 88.00 182 LEU A N 1
ATOM 1457 C CA . LEU A 1 182 ? -6.136 2.931 19.635 1.00 88.00 182 LEU A CA 1
ATOM 1458 C C . LEU A 1 182 ? -4.998 3.807 20.166 1.00 88.00 182 LEU A C 1
ATOM 1460 O O . LEU A 1 182 ? -4.163 4.257 19.384 1.00 88.00 182 LEU A O 1
ATOM 1464 N N . LYS A 1 183 ? -4.892 3.966 21.490 1.00 89.31 183 LYS A N 1
ATOM 1465 C CA . LYS A 1 183 ? -3.786 4.679 22.144 1.00 89.31 183 LYS A CA 1
ATOM 1466 C C . LYS A 1 183 ? -2.429 4.010 21.946 1.00 89.31 183 LYS A C 1
ATOM 1468 O O . LYS A 1 183 ? -1.419 4.707 21.994 1.00 89.31 183 LYS A O 1
ATOM 1473 N N . THR A 1 184 ? -2.384 2.697 21.690 1.00 89.19 184 THR A N 1
ATOM 1474 C CA . THR A 1 184 ? -1.130 2.031 21.285 1.00 89.19 184 THR A CA 1
ATOM 1475 C C . THR A 1 184 ? -0.661 2.450 19.893 1.00 89.19 184 THR A C 1
ATOM 1477 O O . THR A 1 184 ? 0.527 2.352 19.607 1.00 89.19 184 THR A O 1
ATOM 1480 N N . ILE A 1 185 ? -1.581 2.921 19.043 1.00 88.12 185 ILE A N 1
ATOM 1481 C CA . ILE A 1 185 ? -1.279 3.419 17.700 1.00 88.12 185 ILE A CA 1
ATOM 1482 C C . ILE A 1 185 ? -0.957 4.912 17.777 1.00 88.12 185 ILE A C 1
ATOM 1484 O O . ILE A 1 185 ? 0.121 5.327 17.370 1.00 88.12 185 ILE A O 1
ATOM 1488 N N . THR A 1 186 ? -1.866 5.726 18.322 1.00 86.50 186 THR A N 1
ATOM 1489 C CA . THR A 1 186 ? -1.653 7.166 18.531 1.00 86.50 186 THR A CA 1
ATOM 1490 C C . THR A 1 186 ? -2.387 7.652 19.785 1.00 86.50 186 THR A C 1
ATOM 1492 O O . THR A 1 186 ? -3.547 7.291 19.995 1.00 86.50 186 THR A O 1
ATOM 1495 N N . PRO A 1 187 ? -1.754 8.478 20.641 1.00 84.25 187 PRO A N 1
ATOM 1496 C CA . PRO A 1 187 ? -2.312 8.847 21.943 1.00 84.25 187 PRO A CA 1
ATOM 1497 C C . PRO A 1 187 ? -3.534 9.779 21.874 1.00 84.25 187 PRO A C 1
ATOM 1499 O O . PRO A 1 187 ? -4.226 9.914 22.881 1.00 84.25 187 PRO A O 1
ATOM 1502 N N . GLY A 1 188 ? -3.811 10.401 20.720 1.00 83.94 188 GLY A N 1
ATOM 1503 C CA . GLY A 1 188 ? -4.865 11.416 20.543 1.00 83.94 188 GLY A CA 1
ATOM 1504 C C . GLY A 1 188 ? -6.309 10.901 20.592 1.00 83.94 188 GLY A C 1
ATOM 1505 O O . GLY A 1 188 ? -7.241 11.691 20.476 1.00 83.94 188 GLY A O 1
ATOM 1506 N N . PHE A 1 189 ? -6.527 9.594 20.757 1.00 84.62 189 PHE A N 1
ATOM 1507 C CA . PHE A 1 189 ? -7.869 9.016 20.852 1.00 84.62 189 PHE A CA 1
ATOM 1508 C C . PHE A 1 189 ? -8.406 8.997 22.284 1.00 84.62 189 PHE A C 1
ATOM 1510 O O . PHE A 1 189 ? -7.748 8.514 23.211 1.00 84.62 189 PHE A O 1
ATOM 1517 N N . PHE A 1 190 ? -9.648 9.441 22.458 1.00 82.38 190 PHE A N 1
ATOM 1518 C CA . PHE A 1 190 ? -10.391 9.337 23.713 1.00 82.38 190 PHE A CA 1
ATOM 1519 C C . PHE A 1 190 ? -11.897 9.250 23.453 1.00 82.38 190 PHE A C 1
ATOM 1521 O O . PHE A 1 190 ? -12.372 9.453 22.337 1.00 82.38 190 PHE A O 1
ATOM 1528 N N . MET A 1 191 ? -12.643 8.909 24.502 1.00 80.25 191 MET A N 1
ATOM 1529 C CA . MET A 1 191 ? -14.101 8.843 24.469 1.00 80.25 191 MET A CA 1
ATOM 1530 C C . MET A 1 191 ? -14.687 10.035 25.201 1.00 80.25 191 MET A C 1
ATOM 1532 O O . MET A 1 191 ? -14.193 10.409 26.267 1.00 80.25 191 MET A O 1
ATOM 1536 N N . THR A 1 192 ? -15.763 10.581 24.650 1.00 77.19 192 THR A N 1
ATOM 1537 C CA . THR A 1 192 ? -16.623 11.550 25.328 1.00 77.19 192 THR A CA 1
ATOM 1538 C C . THR A 1 192 ? -18.022 10.966 25.490 1.00 77.19 192 THR A C 1
ATOM 1540 O O . THR A 1 192 ? -18.516 10.226 24.633 1.00 77.19 192 THR A O 1
ATOM 1543 N N . GLU A 1 193 ? -18.651 11.277 26.621 1.00 75.06 193 GLU A N 1
ATOM 1544 C CA . GLU A 1 193 ? -20.053 10.961 26.884 1.00 75.06 193 GLU A CA 1
ATOM 1545 C C . GLU A 1 193 ? -20.881 12.226 26.673 1.00 75.06 193 GLU A C 1
ATOM 1547 O O . GLU A 1 193 ? -20.806 13.161 27.471 1.00 75.06 193 GLU A O 1
ATOM 1552 N N . GLU A 1 194 ? -21.673 12.259 25.601 1.00 64.19 194 GLU A N 1
ATOM 1553 C CA . GLU A 1 194 ? -22.687 13.294 25.396 1.00 64.19 194 GLU A CA 1
ATOM 1554 C C . GLU A 1 194 ? -24.076 12.684 25.566 1.00 64.19 194 GLU A C 1
ATOM 1556 O O . GLU A 1 194 ? -24.480 11.807 24.803 1.00 64.19 194 GLU A O 1
ATOM 1561 N N . GLU A 1 195 ? -24.791 13.172 26.585 1.00 52.59 195 GLU A N 1
ATOM 1562 C CA . GLU A 1 195 ? -26.215 12.975 26.912 1.00 52.59 195 GLU A CA 1
ATOM 1563 C C . GLU A 1 195 ? -26.698 11.526 27.140 1.00 52.59 195 GLU A C 1
ATOM 1565 O O . GLU A 1 195 ? -27.451 11.303 28.080 1.00 52.59 195 GLU A O 1
ATOM 1570 N N . THR A 1 196 ? -26.277 10.542 26.343 1.00 57.12 196 THR A N 1
ATOM 1571 C CA . THR A 1 196 ? -26.419 9.076 26.522 1.00 57.12 196 THR A CA 1
ATOM 1572 C C . THR A 1 196 ? -25.598 8.269 25.495 1.00 57.12 196 THR A C 1
ATOM 1574 O O . THR A 1 196 ? -25.650 7.037 25.499 1.00 57.12 196 THR A O 1
ATOM 1577 N N . GLN A 1 197 ? -24.849 8.922 24.596 1.00 65.38 197 GLN A N 1
ATOM 1578 C CA . GLN A 1 197 ? -24.056 8.267 23.558 1.00 65.38 197 GLN A CA 1
ATOM 1579 C C . GLN A 1 197 ? -22.562 8.460 23.812 1.00 65.38 197 GLN A C 1
ATOM 1581 O O . GLN A 1 197 ? -22.070 9.571 23.994 1.00 65.38 197 GLN A O 1
ATOM 1586 N N . GLN A 1 198 ? -21.838 7.345 23.797 1.00 70.38 198 GLN A N 1
ATOM 1587 C CA . GLN A 1 198 ? -20.385 7.344 23.787 1.00 70.38 198 GLN A CA 1
ATOM 1588 C C . GLN A 1 198 ? -19.897 7.623 22.365 1.00 70.38 198 GLN A C 1
ATOM 1590 O O . GLN A 1 198 ? -20.220 6.877 21.437 1.00 70.38 198 GLN A O 1
ATOM 1595 N N . THR A 1 199 ? -19.112 8.685 22.196 1.00 74.94 199 THR A N 1
ATOM 1596 C CA . THR A 1 199 ? -18.537 9.062 20.899 1.00 74.94 199 THR A CA 1
ATOM 1597 C C . THR A 1 199 ? -17.016 8.999 20.938 1.00 74.94 199 THR A C 1
ATOM 1599 O O . THR A 1 199 ? -16.388 9.348 21.939 1.00 74.94 199 THR A O 1
ATOM 1602 N N . LEU A 1 200 ? -16.426 8.497 19.850 1.00 77.50 200 LEU A N 1
ATOM 1603 C CA . LEU A 1 200 ? -14.979 8.473 19.669 1.00 77.50 200 LEU A CA 1
ATOM 1604 C C . LEU A 1 200 ? -14.531 9.829 19.126 1.00 77.50 200 LEU A C 1
ATOM 1606 O O . LEU A 1 200 ? -15.003 10.275 18.074 1.00 77.50 200 LEU A O 1
ATOM 1610 N N . VAL A 1 201 ? -13.599 10.454 19.834 1.00 80.31 201 VAL A N 1
ATOM 1611 C CA . VAL A 1 201 ? -13.016 11.741 19.468 1.00 80.31 201 VAL A CA 1
ATOM 1612 C C . VAL A 1 201 ? -11.530 11.554 19.196 1.00 80.31 201 VAL A C 1
ATOM 1614 O O . VAL A 1 201 ? -10.844 10.774 19.866 1.00 80.31 201 VAL A O 1
ATOM 1617 N N . PHE A 1 202 ? -11.049 12.260 18.178 1.00 81.88 202 PHE A N 1
ATOM 1618 C CA . PHE A 1 202 ? -9.632 12.362 17.870 1.00 81.88 202 PHE A CA 1
ATOM 1619 C C . PHE A 1 202 ? -9.174 13.810 18.062 1.00 81.88 202 PHE A C 1
ATOM 1621 O O . PHE A 1 202 ? -9.743 14.723 17.462 1.00 81.88 202 PHE A O 1
ATOM 1628 N N . ASP A 1 203 ? -8.165 14.002 18.911 1.00 81.00 203 ASP A N 1
ATOM 1629 C CA . ASP A 1 203 ? -7.452 15.270 19.075 1.00 81.00 203 ASP A CA 1
ATOM 1630 C C . ASP A 1 203 ? -6.151 15.221 18.270 1.00 81.00 203 ASP A C 1
ATOM 1632 O O . ASP A 1 203 ? -5.227 14.457 18.569 1.00 81.00 203 ASP A O 1
ATOM 1636 N N . ASP A 1 204 ? -6.119 16.024 17.210 1.00 73.44 204 ASP A N 1
ATOM 1637 C CA . ASP A 1 204 ? -4.977 16.222 16.321 1.00 73.44 204 ASP A CA 1
ATOM 1638 C C . ASP A 1 204 ? -4.130 17.450 16.711 1.00 73.44 204 ASP A C 1
ATOM 1640 O O . ASP A 1 204 ? -3.199 17.817 15.991 1.00 73.44 204 ASP A O 1
ATOM 1644 N N . GLY A 1 205 ? -4.430 18.082 17.852 1.00 69.56 205 GLY A N 1
ATOM 1645 C CA . GLY A 1 205 ? -3.821 19.324 18.320 1.00 69.56 205 GLY A CA 1
ATOM 1646 C C . GLY A 1 205 ? -4.442 20.593 17.728 1.00 69.56 205 GLY A C 1
ATOM 1647 O O . GLY A 1 205 ? -3.946 21.690 18.002 1.00 69.56 205 GLY A O 1
ATOM 1648 N N . SER A 1 206 ? -5.496 20.477 16.914 1.00 68.69 206 SER A N 1
ATOM 1649 C CA . SER A 1 206 ? -6.255 21.619 16.405 1.00 68.69 206 SER A CA 1
ATOM 1650 C C . SER A 1 206 ? -7.261 22.142 17.452 1.00 68.69 206 SER A C 1
ATOM 1652 O O . SER A 1 206 ? -7.631 21.432 18.388 1.00 68.69 206 SER A O 1
ATOM 1654 N N . PRO A 1 207 ? -7.698 23.415 17.357 1.00 58.22 207 PRO A N 1
ATOM 1655 C CA . PRO A 1 207 ? -8.621 23.998 18.335 1.00 58.22 207 PRO A CA 1
ATOM 1656 C C . PRO A 1 207 ? -10.025 23.372 18.319 1.00 58.22 207 PRO A C 1
ATOM 1658 O O . PRO A 1 207 ? -10.780 23.581 19.268 1.00 58.22 207 PRO A O 1
ATOM 1661 N N . GLU A 1 208 ? -10.380 22.617 17.276 1.00 67.38 208 GLU A N 1
ATOM 1662 C CA . GLU A 1 208 ? -11.663 21.928 17.159 1.00 67.38 208 GLU A CA 1
ATOM 1663 C C . GLU A 1 208 ? -11.450 20.414 17.201 1.00 67.38 208 GLU A C 1
ATOM 1665 O O . GLU A 1 208 ? -10.819 19.826 16.330 1.00 67.38 208 GLU A O 1
ATOM 1670 N N . GLN A 1 209 ? -12.009 19.768 18.222 1.00 69.75 209 GLN A N 1
ATOM 1671 C CA . GLN A 1 209 ? -11.968 18.315 18.336 1.00 69.75 209 GLN A CA 1
ATOM 1672 C C . GLN A 1 209 ? -12.841 17.668 17.261 1.00 69.75 209 GLN A C 1
ATOM 1674 O O . GLN A 1 209 ? -13.987 18.075 17.052 1.00 69.75 209 GLN A O 1
ATOM 1679 N N . MET A 1 210 ? -12.332 16.616 16.618 1.00 71.00 210 MET A N 1
ATOM 1680 C CA . MET A 1 210 ? -13.068 15.952 15.550 1.00 71.00 210 MET A CA 1
ATOM 1681 C C . MET A 1 210 ? -13.846 14.740 16.067 1.00 71.00 210 MET A C 1
ATOM 1683 O O . MET A 1 210 ? -13.269 13.742 16.509 1.00 71.00 210 MET A O 1
ATOM 1687 N N . THR A 1 211 ? -15.174 14.791 15.945 1.00 73.19 211 THR A N 1
ATOM 1688 C CA . THR A 1 211 ? -16.045 13.633 16.188 1.00 73.19 211 THR A CA 1
ATOM 1689 C C . THR A 1 211 ? -15.930 12.629 15.042 1.00 73.19 211 THR A C 1
ATOM 1691 O O . THR A 1 211 ? -16.250 12.932 13.889 1.00 73.19 211 THR A O 1
ATOM 1694 N N . VAL A 1 212 ? -15.525 11.397 15.349 1.00 69.81 212 VAL A N 1
ATOM 1695 C CA . VAL A 1 212 ? -15.260 10.371 14.336 1.00 69.81 212 VAL A CA 1
ATOM 1696 C C . VAL A 1 212 ? -16.537 9.586 14.015 1.00 69.81 212 VAL A C 1
ATOM 1698 O O . VAL A 1 212 ? -16.960 8.719 14.776 1.00 69.81 212 VAL A O 1
ATOM 1701 N N . ARG A 1 213 ? -17.162 9.872 12.862 1.00 71.56 213 ARG A N 1
ATOM 1702 C CA . ARG A 1 213 ? -18.371 9.153 12.392 1.00 71.56 213 ARG A CA 1
ATOM 1703 C C . ARG A 1 213 ? -18.056 7.871 11.626 1.00 71.56 213 ARG A C 1
ATOM 1705 O O . ARG A 1 213 ? -18.803 6.902 11.716 1.00 71.56 213 ARG A O 1
ATOM 1712 N N . GLN A 1 214 ? -16.967 7.874 10.868 1.00 79.25 214 GLN A N 1
ATOM 1713 C CA . GLN A 1 214 ? -16.384 6.699 10.236 1.00 79.25 214 GLN A CA 1
ATOM 1714 C C . GLN A 1 214 ? -14.879 6.731 10.452 1.00 79.25 214 GLN A C 1
ATOM 1716 O O . GLN A 1 214 ? -14.244 7.776 10.346 1.00 79.25 214 GLN A O 1
ATOM 1721 N N . PHE A 1 215 ? -14.306 5.579 10.744 1.00 84.00 215 PHE A N 1
ATOM 1722 C CA . PHE A 1 215 ? -12.896 5.417 11.016 1.00 84.00 215 PHE A CA 1
ATOM 1723 C C . PHE A 1 215 ? -12.374 4.237 10.219 1.00 84.00 215 PHE A C 1
ATOM 1725 O O . PHE A 1 215 ? -12.944 3.151 10.274 1.00 84.00 215 PHE A O 1
ATOM 1732 N N . THR A 1 216 ? -11.308 4.425 9.450 1.00 87.00 216 THR A N 1
ATOM 1733 C CA . THR A 1 216 ? -10.656 3.319 8.748 1.00 87.00 216 THR A CA 1
ATOM 1734 C C . THR A 1 216 ? -9.197 3.213 9.149 1.00 87.00 216 THR A C 1
ATOM 1736 O O . THR A 1 216 ? -8.430 4.164 8.998 1.00 87.00 216 THR A O 1
ATOM 1739 N N . LEU A 1 217 ? -8.837 2.030 9.633 1.00 90.00 217 LEU A N 1
ATOM 1740 C CA . LEU A 1 217 ? -7.500 1.631 10.038 1.00 90.00 217 LEU A CA 1
ATOM 1741 C C . LEU A 1 217 ? -6.801 0.931 8.871 1.00 90.00 217 LEU A C 1
ATOM 1743 O O . LEU A 1 217 ? -7.295 -0.080 8.368 1.00 90.00 217 LEU A O 1
ATOM 1747 N N . TYR A 1 218 ? -5.650 1.467 8.474 1.00 91.38 218 TYR A N 1
ATOM 1748 C CA . TYR A 1 218 ? -4.777 0.945 7.427 1.00 91.38 218 TYR A CA 1
ATOM 1749 C C . TYR A 1 218 ? -3.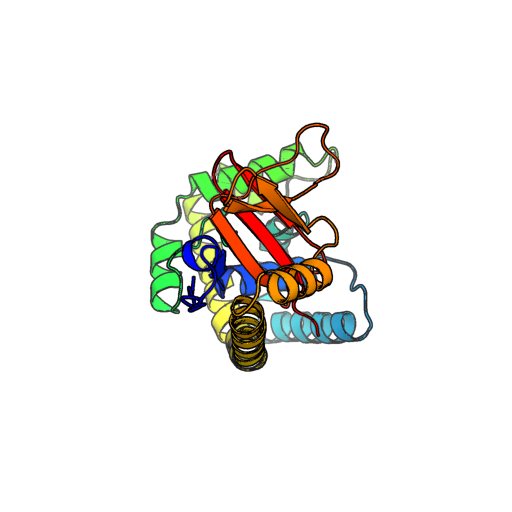393 0.639 8.017 1.00 91.38 218 TYR A C 1
ATOM 1751 O O . TYR A 1 218 ? -2.482 1.468 7.941 1.00 91.38 218 TYR A O 1
ATOM 1759 N N . PRO A 1 219 ? -3.203 -0.523 8.656 1.00 92.94 219 PRO A N 1
ATOM 1760 C CA . PRO A 1 219 ? -1.866 -0.916 9.070 1.00 92.94 219 PRO A CA 1
ATOM 1761 C C . PRO A 1 219 ? -0.960 -1.107 7.861 1.00 92.94 219 PRO A C 1
ATOM 1763 O O . PRO A 1 219 ? -1.402 -1.541 6.797 1.00 92.94 219 PRO A O 1
ATOM 1766 N N . SER A 1 220 ? 0.327 -0.858 8.071 1.00 93.44 220 SER A N 1
ATOM 1767 C CA . SER A 1 220 ? 1.354 -1.019 7.056 1.00 93.44 220 SER A CA 1
ATOM 1768 C C . SER A 1 220 ? 2.632 -1.598 7.637 1.00 93.44 220 SER A C 1
ATOM 1770 O O . SER A 1 220 ? 3.133 -1.127 8.653 1.00 93.44 220 SER A O 1
ATOM 1772 N N . TYR A 1 221 ? 3.186 -2.619 6.990 1.00 92.56 221 TYR A N 1
ATOM 1773 C CA . TYR A 1 221 ? 4.438 -3.241 7.415 1.00 92.56 221 TYR A CA 1
ATOM 1774 C C . TYR A 1 221 ? 5.656 -2.389 7.029 1.00 92.56 221 TYR A C 1
ATOM 1776 O O . TYR A 1 221 ? 6.667 -2.363 7.745 1.00 92.56 221 TYR A O 1
ATOM 1784 N N . PHE A 1 222 ? 5.554 -1.690 5.895 1.00 91.50 222 PHE A N 1
ATOM 1785 C CA . PHE A 1 222 ? 6.628 -0.867 5.339 1.00 91.50 222 PHE A CA 1
ATOM 1786 C C . PHE A 1 222 ? 6.541 0.617 5.709 1.00 91.50 222 PHE A C 1
ATOM 1788 O O . PHE A 1 222 ? 7.568 1.294 5.645 1.00 91.50 222 PHE A O 1
ATOM 1795 N N . SER A 1 223 ? 5.379 1.127 6.137 1.00 88.31 223 SER A N 1
ATOM 1796 C CA . SER A 1 223 ? 5.293 2.491 6.672 1.00 88.31 223 SER A CA 1
ATOM 1797 C C . SER A 1 223 ? 6.111 2.632 7.957 1.00 88.31 223 SER A C 1
ATOM 1799 O O . SER A 1 223 ? 6.114 1.751 8.816 1.00 88.31 223 SER A O 1
ATOM 1801 N N . GLU A 1 224 ? 6.795 3.763 8.104 1.00 81.38 224 GLU A N 1
ATOM 1802 C CA . GLU A 1 224 ? 7.578 4.097 9.303 1.00 81.38 224 GLU A CA 1
ATOM 1803 C C . GLU A 1 224 ? 6.868 5.100 10.214 1.00 81.38 224 GLU A C 1
ATOM 1805 O O . GLU A 1 224 ? 7.249 5.268 11.370 1.00 81.38 224 GLU A O 1
ATOM 1810 N N . GLY A 1 225 ? 5.850 5.781 9.691 1.00 84.19 225 GLY A N 1
ATOM 1811 C CA . GLY A 1 225 ? 5.158 6.860 10.373 1.00 84.19 225 GLY A CA 1
ATOM 1812 C C . GLY A 1 225 ? 3.651 6.686 10.340 1.00 84.19 225 GLY A C 1
ATOM 1813 O O . GLY A 1 225 ? 3.099 5.878 9.587 1.00 84.19 225 GLY A O 1
ATOM 1814 N N . ILE A 1 226 ? 3.000 7.480 11.178 1.00 87.56 226 ILE A N 1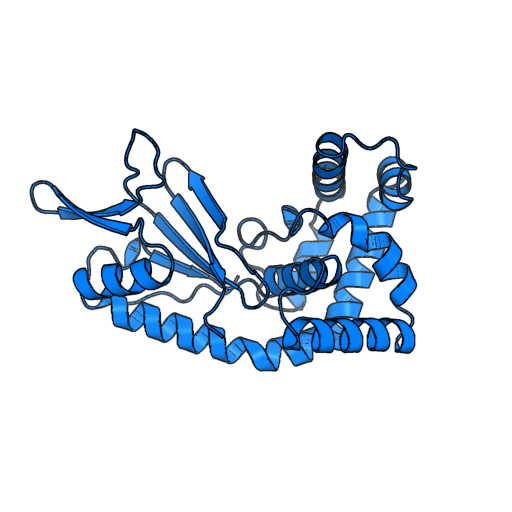
ATOM 1815 C CA . ILE A 1 226 ? 1.551 7.596 11.211 1.00 87.56 226 ILE A CA 1
ATOM 1816 C C . ILE A 1 226 ? 1.151 8.693 10.230 1.00 87.56 226 ILE A C 1
ATOM 1818 O O . ILE A 1 226 ? 1.688 9.799 10.280 1.00 87.56 226 ILE A O 1
ATOM 1822 N N . SER A 1 227 ? 0.208 8.389 9.344 1.00 87.12 227 SER A N 1
ATOM 1823 C CA . SER A 1 227 ? -0.419 9.370 8.463 1.00 87.12 227 SER A CA 1
ATOM 1824 C C . SER A 1 227 ? -1.911 9.404 8.740 1.00 87.12 227 SER A C 1
ATOM 1826 O O . SER A 1 227 ? -2.569 8.363 8.807 1.00 87.12 227 SER A O 1
ATOM 1828 N N . ILE A 1 228 ? -2.428 10.613 8.920 1.00 85.19 228 ILE A N 1
ATOM 1829 C CA . ILE A 1 228 ? -3.820 10.859 9.261 1.00 85.19 228 ILE A CA 1
ATOM 1830 C C . ILE A 1 228 ? -4.425 11.704 8.157 1.00 85.19 228 ILE A C 1
ATOM 1832 O O . ILE A 1 228 ? -3.908 12.770 7.829 1.00 85.19 228 ILE A O 1
ATOM 1836 N N . GLN A 1 229 ? -5.517 11.216 7.582 1.00 82.94 229 GLN A N 1
ATOM 1837 C CA . GLN A 1 229 ? -6.298 11.952 6.600 1.00 82.94 229 GLN A CA 1
ATOM 1838 C C . GLN A 1 229 ? -7.736 12.030 7.097 1.00 82.94 229 GLN A C 1
ATOM 1840 O O . GLN A 1 229 ? -8.423 11.016 7.218 1.00 82.94 229 GLN A O 1
ATOM 1845 N N . ALA A 1 230 ? -8.168 13.242 7.421 1.00 75.56 230 ALA A N 1
ATOM 1846 C CA . ALA A 1 230 ? -9.496 13.525 7.933 1.00 75.56 230 ALA A CA 1
ATOM 1847 C C . ALA A 1 230 ? -10.320 14.282 6.886 1.00 75.56 230 ALA A C 1
ATOM 1849 O O . ALA A 1 230 ? -9.831 15.199 6.229 1.00 75.56 230 ALA A O 1
ATOM 1850 N N . ASN A 1 231 ? -11.584 13.900 6.745 1.00 72.06 231 ASN A N 1
ATOM 1851 C CA . ASN A 1 231 ? -12.619 14.711 6.115 1.00 72.06 231 ASN A CA 1
ATOM 1852 C C . ASN A 1 231 ? -13.824 14.805 7.068 1.00 72.06 231 ASN A C 1
ATOM 1854 O O . ASN A 1 231 ? -13.866 14.104 8.076 1.00 72.06 231 ASN A O 1
ATOM 1858 N N . GLU A 1 232 ? -14.820 15.638 6.748 1.00 64.25 232 GLU A N 1
ATOM 1859 C CA . GLU A 1 232 ? -15.959 15.957 7.636 1.00 64.25 232 GLU A CA 1
ATOM 1860 C C . GLU A 1 232 ? -16.734 14.740 8.192 1.00 64.25 232 GLU A C 1
ATOM 1862 O O . GLU A 1 232 ? -17.552 14.886 9.101 1.00 64.25 232 GLU A O 1
ATOM 1867 N N . ARG A 1 233 ? -16.552 13.535 7.629 1.00 68.50 233 ARG A N 1
ATOM 1868 C CA . ARG A 1 233 ? -17.287 12.325 8.034 1.00 68.50 233 ARG A CA 1
ATOM 1869 C C . ARG A 1 233 ? -16.417 11.095 8.272 1.00 68.50 233 ARG A C 1
ATOM 1871 O O . ARG A 1 233 ? -16.923 10.143 8.864 1.00 68.50 233 ARG A O 1
ATOM 1878 N N . ALA A 1 234 ? -15.166 11.088 7.824 1.00 79.62 234 ALA A N 1
ATOM 1879 C CA . ALA A 1 234 ? -14.295 9.928 7.880 1.00 79.62 234 ALA A CA 1
ATOM 1880 C C . ALA A 1 234 ? -12.866 10.301 8.282 1.00 79.62 234 ALA A C 1
ATOM 1882 O O . ALA A 1 234 ? -12.260 11.228 7.745 1.00 79.62 234 ALA A O 1
ATOM 1883 N N . LEU A 1 235 ? -12.323 9.514 9.204 1.00 85.50 235 LEU A N 1
ATOM 1884 C CA . LEU A 1 235 ? -10.930 9.538 9.610 1.00 85.50 235 LEU A CA 1
ATOM 1885 C C . LEU A 1 235 ? -10.232 8.304 9.033 1.00 85.50 235 LEU A C 1
ATOM 1887 O O . LEU A 1 235 ? -10.665 7.169 9.236 1.00 85.50 235 LEU A O 1
ATOM 1891 N N . HIS A 1 236 ? -9.143 8.524 8.315 1.00 87.69 236 HIS A N 1
ATOM 1892 C CA . HIS A 1 236 ? -8.315 7.484 7.725 1.00 87.69 236 HIS A CA 1
ATOM 1893 C C . HIS A 1 236 ? -6.945 7.505 8.394 1.00 87.69 236 HIS A C 1
ATOM 1895 O O . HIS A 1 236 ? -6.257 8.524 8.366 1.00 87.69 236 HIS A O 1
ATOM 1901 N N . LEU A 1 237 ? -6.559 6.382 8.998 1.00 90.00 237 LEU A N 1
ATOM 1902 C CA . LEU A 1 237 ? -5.316 6.256 9.750 1.00 90.00 237 LEU A CA 1
ATOM 1903 C C . LEU A 1 237 ? -4.428 5.191 9.120 1.00 90.00 237 LEU A C 1
ATOM 1905 O O . LEU A 1 237 ? -4.739 4.004 9.199 1.00 90.00 237 LEU A O 1
ATOM 1909 N N . ILE A 1 238 ? -3.313 5.618 8.534 1.00 91.62 238 ILE A N 1
ATOM 1910 C CA . ILE A 1 238 ? -2.232 4.727 8.114 1.00 91.62 238 ILE A CA 1
ATOM 1911 C C . ILE A 1 238 ? -1.216 4.667 9.247 1.00 91.62 238 ILE A C 1
ATOM 1913 O O . ILE A 1 238 ? -0.778 5.712 9.727 1.00 91.62 238 ILE A O 1
ATOM 1917 N N . TYR A 1 239 ? -0.839 3.470 9.687 1.00 92.00 239 TYR A N 1
ATOM 1918 C CA . TYR A 1 239 ? 0.064 3.314 10.827 1.00 92.00 239 TYR A CA 1
ATOM 1919 C C . TYR A 1 239 ? 1.010 2.121 10.665 1.00 92.00 239 TYR A C 1
ATOM 1921 O O . TYR A 1 239 ? 0.662 1.151 9.988 1.00 92.00 239 TYR A O 1
ATOM 1929 N N . PRO A 1 240 ? 2.212 2.172 11.267 1.00 91.31 240 PRO A N 1
ATOM 1930 C CA . PRO A 1 240 ? 3.143 1.057 11.227 1.00 91.31 240 PRO A CA 1
ATOM 1931 C C . PRO A 1 240 ? 2.570 -0.137 11.994 1.00 91.31 240 PRO A C 1
ATOM 1933 O O . PRO A 1 240 ? 2.147 -0.019 13.143 1.00 91.31 240 PRO A O 1
ATOM 1936 N N . LEU A 1 241 ? 2.587 -1.306 11.364 1.00 89.56 241 LEU A N 1
ATOM 1937 C CA . LEU A 1 241 ? 2.268 -2.567 12.010 1.00 89.56 241 LEU A CA 1
ATOM 1938 C C . LEU A 1 241 ? 3.376 -2.887 13.023 1.00 89.56 241 LEU A C 1
ATOM 1940 O O . LEU A 1 241 ? 4.557 -2.903 12.664 1.00 89.56 241 LEU A O 1
ATOM 1944 N N . ASN A 1 242 ? 3.006 -3.145 14.280 1.00 68.69 242 ASN A N 1
ATOM 1945 C CA . ASN A 1 242 ? 3.966 -3.507 15.326 1.00 68.69 242 ASN A CA 1
ATOM 1946 C C . ASN A 1 242 ? 4.773 -4.749 14.889 1.00 68.69 242 ASN A C 1
ATOM 1948 O O . ASN A 1 242 ? 4.199 -5.774 14.516 1.00 68.69 242 ASN A O 1
ATOM 1952 N N . LYS A 1 243 ? 6.106 -4.614 14.854 1.00 57.94 243 LYS A N 1
ATOM 1953 C CA . LYS A 1 243 ? 7.036 -5.582 14.243 1.00 57.94 243 LYS A CA 1
ATOM 1954 C C . LYS A 1 243 ? 7.439 -6.725 15.158 1.00 57.94 243 LYS A C 1
ATOM 1956 O O . LYS A 1 243 ? 7.704 -6.455 16.347 1.00 57.94 243 LYS A O 1
#